Protein AF-A0AAD3HT62-F1 (afdb_monomer_lite)

pLDDT: mean 84.13, std 14.43, range [37.78, 97.62]

Organism: NCBI:txid47775

Secondary structure (DSSP, 8-state):
-PPPPTTSHHHHHHHHHHTT-EEEE--THHHHS--GGGTTSPPPPEEE--HHHHHHHHHHHHHHHHHHTTTSSS-S---S-HHHHHH-GGGGS--S-TTTTS-TTSSGGG-SS---EEEESSGGGS--EEEE-SSS-TT--TTT-SS-SS-TTB-GGG-BGGGS-HHHHTTTT---S-HHHHHHHHHHHHHHHHTT-S-----HHHHHHHHHHHH-

Sequence (216 aa):
PPPVRTHEPPLMLRGLLRAGFTLAHLPDNFAKSGYAPQLSDPIPPLMEVSERSLQYDIADVARFRNHSLSGGRLPAPCPWPAELLEANPVWGQGCFRPPEDAHPQGLRVMFAFNTNLWAAANRSSIPQLDGPVGLFGPQQDPRASWWSQRSEEQGVGNRACSYLPPALQLRSRCRCRQPTACGAE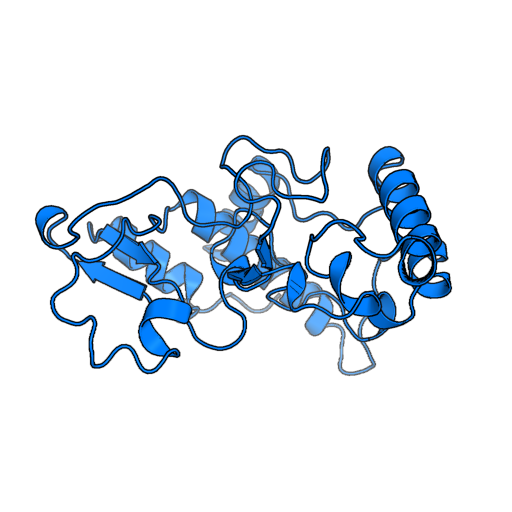QAALLAALQAGRLPVPPGREEAEELAARVER

Radius of gyration: 17.95 Å; chains: 1; bounding box: 35×44×46 Å

Foldseek 3Di:
DPFDDCPDVLNVVLVL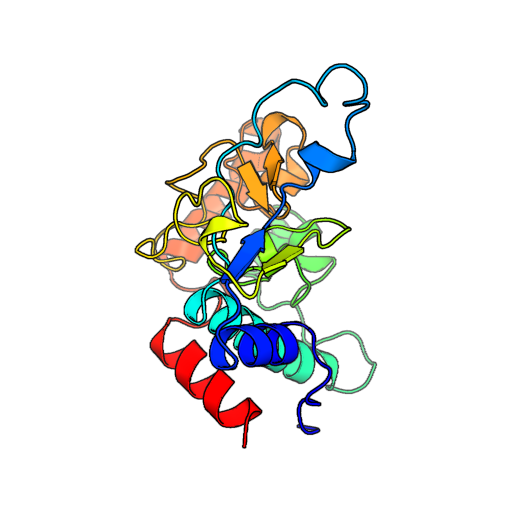VVVQKWKWFDAPVVPPPPCPVPPVPDRPATATADPLQSLQVLLLVLVLCVQVVPPPPDTDQQLDDPLLCVLAVVSRPDESDPPLNGAQQHQRQQADDDTDMDIDSDPVVRPHHDYHDGQEHPPDDCLQALAHPVCQQAFGNRDGLVPDDQSCQSSRSHDRPDCVRCVSSNVSVVVCSVVSSDPHRDDSVSSNVSSVVSVD

Structure (mmCIF, N/CA/C/O backbone):
data_AF-A0AAD3HT62-F1
#
_entry.id   AF-A0AAD3HT62-F1
#
loop_
_atom_site.group_PDB
_atom_site.id
_atom_site.type_symbol
_atom_site.label_atom_id
_atom_site.label_alt_id
_atom_site.label_comp_id
_atom_site.label_asym_id
_atom_site.label_entity_id
_atom_site.label_seq_id
_atom_site.pdbx_PDB_ins_code
_atom_site.Cartn_x
_atom_site.Cartn_y
_atom_site.Cartn_z
_atom_site.occupancy
_atom_site.B_iso_or_equiv
_atom_site.auth_seq_id
_atom_site.auth_comp_id
_atom_site.auth_asym_id
_atom_site.auth_atom_id
_atom_site.pdbx_PDB_model_num
ATOM 1 N N . PRO A 1 1 ? -4.562 -26.874 -0.791 1.00 50.28 1 PRO A N 1
ATOM 2 C CA . PRO A 1 1 ? -3.942 -25.883 0.124 1.00 50.28 1 PRO A CA 1
ATOM 3 C C . PRO A 1 1 ? -4.203 -26.272 1.587 1.00 50.28 1 PRO A C 1
ATOM 5 O O . PRO A 1 1 ? -5.330 -26.662 1.883 1.00 50.28 1 PRO A O 1
ATOM 8 N N . PRO A 1 2 ? -3.202 -26.231 2.484 1.00 45.41 2 PRO A N 1
ATOM 9 C CA . PRO A 1 2 ? -3.457 -26.418 3.908 1.00 45.41 2 PRO A CA 1
ATOM 10 C C . PRO A 1 2 ? -4.420 -25.325 4.402 1.00 45.41 2 PRO A C 1
ATOM 12 O O . PRO A 1 2 ? -4.339 -24.193 3.912 1.00 45.41 2 PRO A O 1
ATOM 15 N N . PRO A 1 3 ? -5.330 -25.645 5.337 1.00 51.88 3 PRO A N 1
ATOM 16 C CA . PRO A 1 3 ? -6.275 -24.675 5.867 1.00 51.88 3 PRO A CA 1
ATOM 17 C C . PRO A 1 3 ? -5.527 -23.525 6.541 1.00 51.88 3 PRO A C 1
ATOM 19 O O . PRO A 1 3 ? -4.518 -23.718 7.230 1.00 51.88 3 PRO A O 1
ATOM 22 N N . VAL A 1 4 ? -6.026 -22.317 6.312 1.00 52.22 4 VAL A N 1
ATOM 23 C CA . VAL A 1 4 ? -5.561 -21.103 6.977 1.00 52.22 4 VAL A CA 1
ATOM 24 C C . VAL A 1 4 ? -5.962 -21.216 8.440 1.00 52.22 4 VAL A C 1
ATOM 26 O O . VAL A 1 4 ? -7.115 -21.496 8.760 1.00 52.22 4 VAL A O 1
ATOM 29 N N . ARG A 1 5 ? -4.996 -21.093 9.349 1.00 57.31 5 ARG A N 1
ATOM 30 C CA . ARG A 1 5 ? -5.273 -21.292 10.774 1.00 57.31 5 ARG A CA 1
ATOM 31 C C . ARG A 1 5 ? -5.914 -20.020 11.322 1.00 57.31 5 ARG A C 1
ATOM 33 O O . ARG A 1 5 ? -5.481 -18.920 10.993 1.00 57.31 5 ARG A O 1
ATOM 40 N N . THR A 1 6 ? -6.875 -20.166 12.229 1.00 56.06 6 THR A N 1
ATOM 41 C CA . THR A 1 6 ? -7.555 -19.057 12.933 1.00 56.06 6 THR A CA 1
ATOM 42 C C . THR A 1 6 ? -6.601 -18.104 13.671 1.00 56.06 6 THR A C 1
ATOM 44 O O . THR A 1 6 ? -6.986 -16.993 14.017 1.00 56.06 6 THR A O 1
ATOM 47 N N . HIS A 1 7 ? -5.345 -18.511 13.881 1.00 58.88 7 HIS A N 1
ATOM 48 C CA . HIS A 1 7 ? -4.282 -17.712 14.497 1.00 58.88 7 HIS A CA 1
ATOM 49 C C . HIS A 1 7 ? -3.537 -16.785 13.528 1.00 58.88 7 HIS A C 1
ATOM 51 O O . HIS A 1 7 ? -2.567 -16.137 13.919 1.00 58.88 7 HIS A O 1
ATOM 57 N N . GLU A 1 8 ? -3.928 -16.727 12.258 1.00 77.62 8 GLU A N 1
ATOM 58 C CA . GLU A 1 8 ? -3.297 -15.795 11.334 1.00 77.62 8 GLU A CA 1
ATOM 59 C C . GLU A 1 8 ? -3.706 -14.356 11.621 1.00 77.62 8 GLU A C 1
ATOM 61 O O . GLU A 1 8 ? -4.899 -14.097 11.800 1.00 77.62 8 GLU A O 1
ATOM 66 N N . PRO A 1 9 ? -2.750 -13.403 11.607 1.00 86.88 9 PRO A N 1
ATOM 67 C CA . PRO A 1 9 ? -3.021 -12.034 12.015 1.00 86.88 9 PRO A CA 1
ATOM 68 C C . PRO A 1 9 ? -4.285 -11.414 11.404 1.00 86.88 9 PRO A C 1
ATOM 70 O O . PRO A 1 9 ? -5.106 -10.929 12.178 1.00 86.88 9 PRO A O 1
ATOM 73 N N . PRO A 1 10 ? -4.535 -11.464 10.077 1.00 90.62 10 PRO A N 1
ATOM 74 C CA . PRO A 1 10 ? -5.719 -10.810 9.530 1.00 90.62 10 PRO A CA 1
ATOM 75 C C . PRO A 1 10 ? -7.037 -11.493 9.935 1.00 90.62 10 PRO A C 1
ATOM 77 O O . PRO A 1 10 ? -8.025 -10.793 10.134 1.00 90.62 10 PRO A O 1
ATOM 80 N N . LEU A 1 11 ? -7.063 -12.818 10.140 1.00 90.12 11 LEU A N 1
ATOM 81 C CA . LEU A 1 11 ? -8.257 -13.525 10.630 1.00 90.12 11 LEU A CA 1
ATOM 82 C C . LEU A 1 11 ? -8.545 -13.209 12.100 1.00 90.12 11 LEU A C 1
ATOM 84 O O . LEU A 1 11 ? -9.697 -12.990 12.469 1.00 90.12 11 LEU A O 1
ATOM 88 N N . MET A 1 12 ? -7.504 -13.130 12.931 1.00 91.81 12 MET A N 1
ATOM 89 C CA . MET A 1 12 ? -7.636 -12.705 14.324 1.00 91.81 12 MET A CA 1
ATOM 90 C C . MET A 1 12 ? -8.200 -11.279 14.415 1.00 91.81 12 MET A C 1
ATOM 92 O O . MET A 1 12 ? -9.149 -11.043 15.160 1.00 91.81 12 MET A O 1
ATOM 96 N N . LEU A 1 13 ? -7.653 -10.333 13.641 1.00 94.00 13 LEU A N 1
ATOM 97 C CA . LEU A 1 13 ? -8.141 -8.948 13.615 1.00 94.00 13 LEU A CA 1
ATOM 98 C C . LEU A 1 13 ? -9.598 -8.877 13.140 1.00 94.00 13 LEU A C 1
ATOM 100 O O . LEU A 1 13 ? -10.405 -8.153 13.718 1.00 94.00 13 LEU A O 1
ATOM 104 N N . ARG A 1 14 ? -9.963 -9.693 12.149 1.00 92.81 14 ARG A N 1
ATOM 105 C CA . ARG A 1 14 ? -11.342 -9.816 11.668 1.00 92.81 14 ARG A CA 1
ATOM 106 C C . ARG A 1 14 ? -12.274 -10.334 12.767 1.00 92.81 14 ARG A C 1
ATOM 108 O O . ARG A 1 14 ? -13.380 -9.831 12.940 1.00 92.81 14 ARG A O 1
ATOM 115 N N . GLY A 1 15 ? -11.805 -11.301 13.556 1.00 93.00 15 GLY A N 1
ATOM 116 C CA . GLY A 1 15 ? -12.496 -11.788 14.750 1.00 93.00 15 GLY A CA 1
ATOM 117 C C . GLY A 1 15 ? -12.740 -10.689 15.788 1.00 93.00 15 GLY A C 1
ATOM 118 O O . GLY A 1 15 ? -13.849 -10.592 16.308 1.00 93.00 15 GLY A O 1
ATOM 119 N N . LEU A 1 16 ? -11.753 -9.821 16.040 1.00 94.62 16 LEU A N 1
ATOM 120 C CA . LEU A 1 16 ? -11.909 -8.674 16.945 1.00 94.62 16 LEU A CA 1
ATOM 121 C C . LEU A 1 16 ? -12.962 -7.680 16.438 1.00 94.62 16 LEU A C 1
ATOM 123 O O . LEU A 1 16 ? -13.819 -7.270 17.219 1.00 94.62 16 LEU A O 1
ATOM 127 N N . LEU A 1 17 ? -12.952 -7.346 15.141 1.00 95.31 17 LEU A N 1
ATOM 128 C CA . LEU A 1 17 ? -13.982 -6.484 14.543 1.00 95.31 17 LEU A CA 1
ATOM 129 C C . LEU A 1 17 ? -15.385 -7.075 14.726 1.00 95.31 17 LEU A C 1
ATOM 131 O O . LEU A 1 17 ? -16.299 -6.389 15.176 1.00 95.31 17 LEU A O 1
ATOM 135 N N . ARG A 1 18 ? -15.548 -8.374 14.445 1.00 94.50 18 ARG A N 1
ATOM 136 C CA . ARG A 1 18 ? -16.822 -9.092 14.633 1.00 94.50 18 ARG A CA 1
ATOM 137 C C . ARG A 1 18 ? -17.253 -9.164 16.103 1.00 94.50 18 ARG A C 1
ATOM 139 O O . ARG A 1 18 ? -18.447 -9.211 16.376 1.00 94.50 18 ARG A O 1
ATOM 146 N N . ALA A 1 19 ? -16.304 -9.139 17.037 1.00 95.38 19 ALA A N 1
ATOM 147 C CA . ALA A 1 19 ? -16.560 -9.051 18.473 1.00 95.38 19 ALA A CA 1
ATOM 148 C C . ALA A 1 19 ? -16.864 -7.617 18.960 1.00 95.38 19 ALA A C 1
ATOM 150 O O . ALA A 1 19 ? -17.014 -7.403 20.162 1.00 95.38 19 ALA A O 1
ATOM 151 N N . GLY A 1 20 ? -16.957 -6.637 18.054 1.00 95.38 20 GLY A N 1
ATOM 152 C CA . GLY A 1 20 ? -17.317 -5.253 18.367 1.00 95.38 20 GLY A CA 1
ATOM 153 C C . GLY A 1 20 ? -16.139 -4.350 18.735 1.00 95.38 20 GLY A C 1
ATOM 154 O O . GLY A 1 20 ? -16.357 -3.208 19.134 1.00 95.38 20 GLY A O 1
ATOM 155 N N . PHE A 1 21 ? -14.895 -4.817 18.597 1.00 97.25 21 PHE A N 1
ATOM 156 C CA . PHE A 1 21 ? -13.734 -3.951 18.789 1.00 97.25 21 PHE A CA 1
ATOM 157 C C . PHE A 1 21 ? -13.580 -3.001 17.605 1.00 97.25 21 PHE A C 1
ATOM 159 O O . PHE A 1 21 ? -13.727 -3.387 16.449 1.00 97.25 21 PHE A O 1
ATOM 166 N N . THR A 1 22 ? -13.194 -1.764 17.893 1.00 96.75 22 THR A N 1
ATOM 167 C CA . THR A 1 22 ? -12.626 -0.861 16.893 1.00 96.75 22 THR A CA 1
ATOM 168 C C . THR A 1 22 ? -11.119 -1.077 16.833 1.00 96.75 22 THR A C 1
ATOM 170 O O . THR A 1 22 ? -10.459 -1.179 17.870 1.00 96.75 22 THR A O 1
ATOM 173 N N . LEU A 1 23 ? -10.573 -1.128 15.621 1.00 96.12 23 LEU A N 1
ATOM 174 C CA . LEU A 1 23 ? -9.150 -1.310 15.370 1.00 96.12 23 LEU A CA 1
ATOM 175 C C . LEU A 1 23 ? -8.582 -0.092 14.636 1.00 96.12 23 LEU A C 1
ATOM 177 O O . LEU A 1 23 ? -9.121 0.336 13.617 1.00 96.12 23 LEU A O 1
ATOM 181 N N . ALA A 1 24 ? -7.469 0.439 15.128 1.00 93.69 24 ALA A N 1
ATOM 182 C CA . ALA A 1 24 ? -6.778 1.582 14.551 1.00 93.69 24 ALA A CA 1
ATOM 183 C C . ALA A 1 24 ? -5.306 1.259 14.282 1.00 93.69 24 ALA A C 1
ATOM 185 O O . ALA A 1 24 ? -4.627 0.643 15.104 1.00 93.69 24 ALA A O 1
ATOM 186 N N . HIS A 1 25 ? -4.807 1.694 13.130 1.00 90.81 25 HIS A N 1
ATOM 187 C CA . HIS A 1 25 ? -3.399 1.615 12.775 1.00 90.81 25 HIS A CA 1
ATOM 188 C C . HIS A 1 25 ? -2.633 2.809 13.347 1.00 90.81 25 HIS A C 1
ATOM 190 O O . HIS A 1 25 ? -2.954 3.962 13.055 1.00 90.81 25 HIS A O 1
ATOM 196 N N . LEU A 1 26 ? -1.597 2.512 14.130 1.00 83.31 26 LEU A N 1
ATOM 197 C CA . LEU A 1 26 ? -0.649 3.482 14.662 1.00 83.31 26 LEU A CA 1
ATOM 198 C C . LEU A 1 26 ? 0.530 3.602 13.680 1.00 83.31 26 LEU A C 1
ATOM 200 O O . LEU A 1 26 ? 1.268 2.630 13.504 1.00 83.31 26 LEU A O 1
ATOM 204 N N . PRO A 1 27 ? 0.744 4.760 13.034 1.00 71.94 27 PRO A N 1
ATOM 205 C CA . PRO A 1 27 ? 1.848 4.924 12.094 1.00 71.94 27 PRO A CA 1
ATOM 206 C C . PRO A 1 27 ? 3.206 4.622 12.746 1.00 71.94 27 PRO A C 1
ATOM 208 O O . PRO A 1 27 ? 3.483 5.080 13.849 1.00 71.94 27 PRO A O 1
ATOM 211 N N . ASP A 1 28 ? 4.086 3.898 12.048 1.00 66.81 28 ASP A N 1
ATOM 212 C CA . ASP A 1 28 ? 5.409 3.473 12.556 1.00 66.81 28 ASP A CA 1
ATOM 213 C C . ASP A 1 28 ? 6.282 4.652 13.044 1.00 66.81 28 ASP A C 1
ATOM 215 O O . ASP A 1 28 ? 7.019 4.541 14.025 1.00 66.81 28 ASP A O 1
ATOM 219 N N . ASN A 1 29 ? 6.126 5.827 12.424 1.00 63.91 29 ASN A N 1
ATOM 220 C CA . ASN A 1 29 ? 6.830 7.056 12.806 1.00 63.91 29 ASN A CA 1
ATOM 221 C C . ASN A 1 29 ? 6.438 7.565 14.207 1.00 63.91 29 ASN A C 1
ATOM 223 O O . ASN A 1 29 ? 7.226 8.263 14.836 1.00 63.91 29 ASN A O 1
ATOM 227 N N . PHE A 1 30 ? 5.267 7.184 14.726 1.00 60.81 30 PHE A N 1
ATOM 228 C CA . PHE A 1 30 ? 4.856 7.511 16.093 1.00 60.81 30 PHE A CA 1
ATOM 229 C C . PHE A 1 30 ? 5.716 6.783 17.143 1.00 60.81 30 PHE A C 1
ATOM 231 O O . PHE A 1 30 ? 5.919 7.296 18.236 1.00 60.81 30 PHE A O 1
ATOM 238 N N . ALA A 1 31 ? 6.260 5.605 16.807 1.00 54.91 31 ALA A N 1
ATOM 239 C CA . ALA A 1 31 ? 7.035 4.775 17.733 1.00 54.91 31 ALA A CA 1
ATOM 240 C C . ALA A 1 31 ? 8.564 4.836 17.523 1.00 54.91 31 ALA A C 1
ATOM 242 O O . ALA A 1 31 ? 9.306 4.459 18.428 1.00 54.91 31 ALA A O 1
ATOM 243 N N . LYS A 1 32 ? 9.053 5.260 16.343 1.00 54.16 32 LYS A N 1
ATOM 244 C CA . LYS A 1 32 ? 10.480 5.140 15.960 1.00 54.16 32 LYS A CA 1
ATOM 245 C C . LYS A 1 32 ? 11.308 6.421 15.989 1.00 54.16 32 LYS A C 1
ATOM 247 O O . LYS A 1 32 ? 12.519 6.339 16.183 1.00 54.16 32 LYS A O 1
ATOM 252 N N . SER A 1 33 ? 10.717 7.593 15.779 1.00 47.78 33 SER A N 1
ATOM 253 C CA . SER A 1 33 ? 11.443 8.846 16.025 1.00 47.78 33 SER A CA 1
ATOM 254 C C . SER A 1 33 ? 11.538 9.053 17.533 1.00 47.78 33 SER A C 1
ATOM 256 O O . SER A 1 33 ? 10.628 8.640 18.238 1.00 47.78 33 SER A O 1
ATOM 258 N N . GLY A 1 34 ? 12.613 9.658 18.044 1.00 46.28 34 GLY A N 1
ATOM 259 C CA . GLY A 1 34 ? 12.793 9.993 19.465 1.00 46.28 34 GLY A CA 1
ATOM 260 C C . GLY A 1 34 ? 11.765 11.002 20.005 1.00 46.28 34 GLY A C 1
ATOM 261 O O . GLY A 1 34 ? 12.146 12.049 20.513 1.00 46.28 34 GLY A O 1
ATOM 262 N N . TYR A 1 35 ? 10.477 10.660 19.914 1.00 46.25 35 TYR A N 1
ATOM 263 C CA . TYR A 1 35 ? 9.242 11.387 20.232 1.00 46.25 35 TYR A CA 1
ATOM 264 C C . TYR A 1 35 ? 9.050 11.619 21.742 1.00 46.25 35 TYR A C 1
ATOM 266 O O . TYR A 1 35 ? 7.948 11.903 22.202 1.00 46.25 35 TYR A O 1
ATOM 274 N N . ALA A 1 36 ? 10.112 11.524 22.545 1.00 48.38 36 ALA A N 1
ATOM 275 C CA . ALA A 1 36 ? 10.061 11.879 23.960 1.00 48.38 36 ALA A CA 1
ATOM 276 C C . ALA A 1 36 ? 9.588 13.334 24.209 1.00 48.38 36 ALA A C 1
ATOM 278 O O . ALA A 1 36 ? 8.881 13.541 25.194 1.00 48.38 36 ALA A O 1
ATOM 279 N N . PRO A 1 37 ? 9.865 14.333 23.336 1.00 48.25 37 PRO A N 1
ATOM 280 C CA . PRO A 1 37 ? 9.317 15.683 23.504 1.00 48.25 37 PRO A CA 1
ATOM 281 C C . PRO A 1 37 ? 7.834 15.837 23.122 1.00 48.25 37 PRO A C 1
ATOM 283 O O . PRO A 1 37 ? 7.287 16.911 23.325 1.00 48.25 37 PRO A O 1
ATOM 286 N N . GLN A 1 38 ? 7.189 14.814 22.548 1.00 56.97 38 GLN A N 1
ATOM 287 C CA . GLN A 1 38 ? 5.889 14.930 2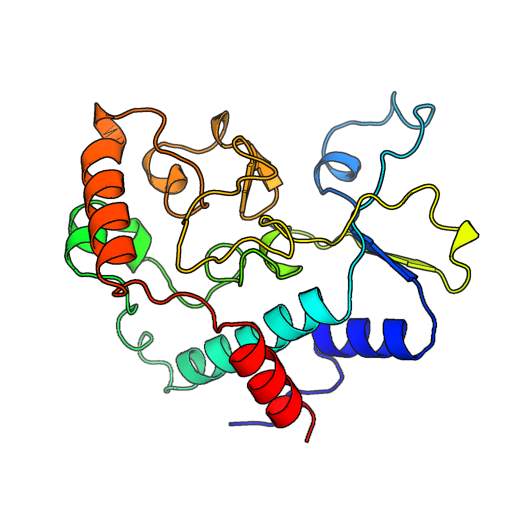1.862 1.00 56.97 38 GLN A CA 1
ATOM 288 C C . GLN A 1 38 ? 4.773 14.104 22.521 1.00 56.97 38 GLN A C 1
ATOM 290 O O . GLN A 1 38 ? 3.679 13.992 21.980 1.00 56.97 38 GLN A O 1
ATOM 295 N N . LEU A 1 39 ? 5.003 13.564 23.725 1.00 62.47 39 LEU A N 1
ATOM 296 C CA . LEU A 1 39 ? 3.940 12.943 24.533 1.00 62.47 39 LEU A CA 1
ATOM 297 C C . LEU A 1 39 ? 2.831 13.937 24.930 1.00 62.47 39 LEU A C 1
ATOM 299 O O . LEU A 1 39 ? 1.749 13.514 25.328 1.00 62.47 39 LEU A O 1
ATOM 303 N N . SER A 1 40 ? 3.104 15.242 24.847 1.00 69.69 40 SER A N 1
ATOM 304 C CA . SER A 1 40 ? 2.129 16.316 25.054 1.00 69.69 40 SER A CA 1
ATOM 305 C C . SER A 1 40 ? 1.304 16.653 23.812 1.00 69.69 40 SER A C 1
ATOM 307 O O . SER A 1 40 ? 0.276 17.317 23.945 1.00 69.69 40 SER A O 1
ATOM 309 N N . ASP A 1 41 ? 1.746 16.241 22.622 1.00 72.69 41 ASP A N 1
ATOM 310 C CA . ASP A 1 41 ? 1.033 16.543 21.387 1.00 72.69 41 ASP A CA 1
ATOM 311 C C . ASP A 1 41 ? -0.197 15.633 21.264 1.00 72.69 41 ASP A C 1
ATOM 313 O O . ASP A 1 41 ? -0.166 14.468 21.678 1.00 72.69 41 ASP A O 1
ATOM 317 N N . PRO A 1 42 ? -1.312 16.138 20.708 1.00 76.88 42 PRO A N 1
ATOM 318 C CA . PRO A 1 42 ? -2.490 15.315 20.504 1.00 76.88 42 PRO A CA 1
ATOM 319 C C . PRO A 1 42 ? -2.157 14.135 19.588 1.00 76.88 42 PRO A C 1
ATOM 321 O O . PRO A 1 42 ? -1.461 14.279 18.581 1.00 76.88 42 PRO A O 1
ATOM 324 N N . ILE A 1 43 ? -2.699 12.964 19.926 1.00 78.94 43 ILE A N 1
ATOM 325 C CA . ILE A 1 43 ? -2.580 11.768 19.090 1.00 78.94 43 ILE A CA 1
ATOM 326 C C . ILE A 1 43 ? -3.152 12.110 17.705 1.00 78.94 43 ILE A C 1
ATOM 328 O O . ILE A 1 43 ? -4.307 12.545 17.630 1.00 78.94 43 ILE A O 1
ATOM 332 N N . PRO A 1 44 ? -2.378 11.937 16.617 1.00 79.62 44 PRO A N 1
ATOM 333 C CA . PRO A 1 44 ? -2.866 12.251 15.285 1.00 79.62 44 PRO A CA 1
ATOM 334 C C . PRO A 1 44 ? -4.041 11.336 14.915 1.00 79.62 44 PRO A C 1
ATOM 336 O O . PRO A 1 44 ? -4.172 10.240 15.473 1.00 79.62 44 PRO A O 1
ATOM 339 N N . PRO A 1 45 ? -4.877 11.738 13.944 1.00 88.06 45 PRO A N 1
ATOM 340 C CA . PRO A 1 45 ? -5.923 10.868 13.432 1.00 88.06 45 PRO A CA 1
ATOM 341 C C . PRO A 1 45 ? -5.344 9.523 12.986 1.00 88.06 45 PRO A C 1
ATOM 343 O O . PRO A 1 45 ? -4.350 9.463 12.259 1.00 88.06 45 PRO A O 1
ATOM 346 N N . LEU A 1 46 ? -5.953 8.435 13.452 1.00 90.44 46 LEU A N 1
ATOM 347 C CA . LEU A 1 46 ? -5.510 7.082 13.141 1.00 90.44 46 LEU A CA 1
ATOM 348 C C . LEU A 1 46 ? -6.300 6.533 11.955 1.00 90.44 46 LEU A C 1
ATOM 350 O O . LEU A 1 46 ? -7.472 6.846 11.774 1.00 90.44 46 LEU A O 1
ATOM 354 N N . MET A 1 47 ? -5.688 5.669 11.155 1.00 92.31 47 MET A N 1
ATOM 355 C CA . MET A 1 47 ? -6.431 4.985 10.096 1.00 92.31 47 MET A CA 1
ATOM 356 C C . MET A 1 47 ? -7.179 3.786 10.671 1.00 92.31 47 MET A C 1
ATOM 358 O O . MET A 1 47 ? -6.615 3.002 11.435 1.00 92.31 47 MET A O 1
ATOM 362 N N . GLU A 1 48 ? -8.430 3.610 10.275 1.00 95.38 48 GLU A N 1
ATOM 363 C CA . GLU A 1 48 ? -9.269 2.500 10.712 1.00 95.38 48 GLU A CA 1
ATOM 364 C C . GLU A 1 48 ? -8.882 1.198 10.005 1.00 95.38 48 GLU A C 1
ATOM 366 O O . GLU A 1 48 ? -8.843 1.124 8.774 1.00 95.38 48 GLU A O 1
ATOM 371 N N . VAL A 1 49 ? -8.652 0.133 10.771 1.00 95.88 49 VAL A N 1
ATOM 372 C CA . VAL A 1 49 ? -8.585 -1.215 10.204 1.00 95.88 49 VAL A CA 1
ATOM 373 C C . VAL A 1 49 ? -10.009 -1.720 10.028 1.00 95.88 49 VAL A C 1
ATOM 375 O O . VAL A 1 49 ? -10.714 -1.982 10.998 1.00 95.88 49 VAL A O 1
ATOM 378 N N . SER A 1 50 ? -10.424 -1.863 8.775 1.00 95.19 50 SER A N 1
ATOM 379 C CA . SER A 1 50 ? -11.776 -2.282 8.408 1.00 95.19 50 SER A CA 1
ATOM 380 C C . SER A 1 50 ? -11.816 -3.741 7.959 1.00 95.19 50 SER A C 1
ATOM 382 O O . SER A 1 50 ? -10.817 -4.287 7.481 1.00 95.19 50 SER A O 1
ATOM 384 N N . GLU A 1 51 ? -13.007 -4.341 8.000 1.00 93.69 51 GLU A N 1
ATOM 385 C CA . GLU A 1 51 ? -13.276 -5.665 7.423 1.00 93.69 51 GLU A CA 1
ATOM 386 C C . GLU A 1 51 ? -12.757 -5.754 5.978 1.00 93.69 51 GLU A C 1
ATOM 388 O O . GLU A 1 51 ? -12.086 -6.714 5.605 1.00 93.69 51 GLU A O 1
ATOM 393 N N . ARG A 1 52 ? -12.991 -4.698 5.186 1.00 92.69 52 ARG A N 1
ATOM 394 C CA . ARG A 1 52 ? -12.552 -4.610 3.789 1.00 92.69 52 ARG A CA 1
ATOM 395 C C . ARG A 1 52 ? -11.032 -4.677 3.658 1.00 92.69 52 ARG A C 1
ATOM 397 O O . ARG A 1 52 ? -10.525 -5.437 2.841 1.00 92.69 52 ARG A O 1
ATOM 404 N N . SER A 1 53 ? -10.295 -3.908 4.460 1.00 94.44 53 SER A N 1
ATOM 405 C CA . SER A 1 53 ? -8.825 -3.956 4.419 1.00 94.44 53 SER A CA 1
ATOM 406 C C . SER A 1 53 ? -8.280 -5.337 4.797 1.00 94.44 53 SER A C 1
ATOM 408 O O . SER A 1 53 ? -7.306 -5.801 4.207 1.00 94.44 53 SER A O 1
ATOM 410 N N . LEU A 1 54 ? -8.942 -6.033 5.728 1.00 93.88 54 LEU A N 1
ATOM 411 C CA . LEU A 1 54 ? -8.541 -7.375 6.148 1.00 93.88 54 LEU A CA 1
ATOM 412 C C . LEU A 1 54 ? -8.880 -8.445 5.106 1.00 93.88 54 LEU A C 1
ATOM 414 O O . LEU A 1 54 ? -8.117 -9.396 4.965 1.00 93.88 54 LEU A O 1
ATOM 418 N N . GLN A 1 55 ? -9.967 -8.295 4.344 1.00 92.62 55 GLN A N 1
ATOM 419 C CA . GLN A 1 55 ? -10.287 -9.201 3.232 1.00 92.62 55 GLN A CA 1
ATOM 420 C C . GLN A 1 55 ? -9.156 -9.243 2.202 1.00 92.62 55 GLN A C 1
ATOM 422 O O . GLN A 1 55 ? -8.745 -10.327 1.789 1.00 92.62 55 GLN A O 1
ATOM 427 N N . TYR A 1 56 ? -8.600 -8.082 1.851 1.00 93.88 56 TYR A N 1
ATOM 428 C CA . TYR A 1 56 ? -7.441 -8.017 0.968 1.00 93.88 56 TYR A CA 1
ATOM 429 C C . TYR A 1 56 ? -6.216 -8.722 1.557 1.00 93.88 56 TYR A C 1
ATOM 431 O O . TYR A 1 56 ? -5.575 -9.512 0.867 1.00 93.88 56 TYR A O 1
ATOM 439 N N . ASP A 1 57 ? -5.929 -8.513 2.843 1.00 92.56 57 ASP A N 1
ATOM 440 C CA . ASP A 1 57 ? -4.813 -9.188 3.510 1.00 92.56 57 ASP A CA 1
ATOM 441 C C . ASP A 1 57 ? -4.997 -10.715 3.569 1.00 92.56 57 ASP A C 1
ATOM 443 O O . ASP A 1 57 ? -4.023 -11.458 3.436 1.00 92.56 57 ASP A O 1
ATOM 447 N N . ILE A 1 58 ? -6.225 -11.207 3.772 1.00 90.50 58 ILE A N 1
ATOM 448 C CA . ILE A 1 58 ? -6.545 -12.644 3.760 1.00 90.50 58 ILE A CA 1
ATOM 449 C C . ILE A 1 58 ? -6.337 -13.217 2.353 1.00 90.50 58 ILE A C 1
ATOM 451 O O . ILE A 1 58 ? -5.695 -14.261 2.195 1.00 90.50 58 ILE A O 1
ATOM 455 N N . ALA A 1 59 ? -6.840 -12.516 1.334 1.00 89.00 59 ALA A N 1
ATOM 456 C CA . ALA A 1 59 ? -6.666 -12.880 -0.065 1.00 89.00 59 ALA A CA 1
ATOM 457 C C . ALA A 1 59 ? -5.176 -12.944 -0.447 1.00 89.00 59 ALA A C 1
ATOM 459 O O . ALA A 1 59 ? -4.731 -13.915 -1.066 1.00 89.00 59 ALA A O 1
ATOM 460 N N . ASP A 1 60 ? -4.380 -11.970 -0.003 1.00 88.44 60 ASP A N 1
ATOM 461 C CA . ASP A 1 60 ? -2.932 -11.961 -0.196 1.00 88.44 60 ASP A CA 1
ATOM 462 C C . ASP A 1 60 ? -2.244 -13.141 0.476 1.00 88.44 60 ASP A C 1
ATOM 464 O O . ASP A 1 60 ? -1.414 -13.791 -0.154 1.00 88.44 60 ASP A O 1
ATOM 468 N N . VAL A 1 61 ? -2.595 -13.475 1.721 1.00 86.25 61 VAL A N 1
ATOM 469 C CA . VAL A 1 61 ? -1.987 -14.625 2.405 1.00 86.25 61 VAL A CA 1
ATOM 470 C C . VAL A 1 61 ? -2.268 -15.928 1.656 1.00 86.25 61 VAL A C 1
ATOM 472 O O . VAL A 1 61 ? -1.352 -16.734 1.463 1.00 86.25 61 VAL A O 1
ATOM 475 N N . ALA A 1 62 ? -3.500 -16.131 1.188 1.00 83.25 62 ALA A N 1
ATOM 476 C CA . ALA A 1 62 ? -3.846 -17.299 0.383 1.00 83.25 62 ALA A CA 1
ATOM 477 C C . ALA A 1 62 ? -3.069 -17.330 -0.940 1.00 83.25 62 ALA A C 1
ATOM 479 O O . ALA A 1 62 ? -2.476 -18.357 -1.285 1.00 83.25 62 ALA A O 1
ATOM 480 N N . ARG A 1 63 ? -3.010 -16.192 -1.645 1.00 81.62 63 ARG A N 1
ATOM 481 C CA . ARG A 1 63 ? -2.239 -16.026 -2.883 1.00 81.62 63 ARG A CA 1
ATOM 482 C C . ARG A 1 63 ? -0.763 -16.355 -2.654 1.00 81.62 63 ARG A C 1
ATOM 484 O O . ARG A 1 63 ? -0.213 -17.218 -3.334 1.00 81.62 63 ARG A O 1
ATOM 491 N N . PHE A 1 64 ? -0.136 -15.748 -1.652 1.00 83.75 64 PHE A N 1
ATOM 492 C CA . PHE A 1 64 ? 1.288 -15.918 -1.357 1.00 83.75 64 PHE A CA 1
ATOM 493 C C . PHE A 1 64 ? 1.629 -17.353 -0.965 1.00 83.75 64 PHE A C 1
ATOM 495 O O . PHE A 1 64 ? 2.644 -17.890 -1.406 1.00 83.75 64 PHE A O 1
ATOM 502 N N . ARG A 1 65 ? 0.767 -18.017 -0.189 1.00 79.44 65 ARG A N 1
ATOM 503 C CA . ARG A 1 65 ? 0.945 -19.429 0.170 1.00 79.44 65 ARG A CA 1
ATOM 504 C C . ARG A 1 65 ? 0.842 -20.361 -1.014 1.00 79.44 65 ARG A C 1
ATOM 506 O O . ARG A 1 65 ? 1.676 -21.251 -1.127 1.00 79.44 65 ARG A O 1
ATOM 513 N N . ASN A 1 66 ? -0.134 -20.159 -1.893 1.00 76.00 66 ASN A N 1
ATOM 514 C CA . ASN A 1 66 ? -0.264 -20.991 -3.086 1.00 76.00 66 ASN A CA 1
ATOM 515 C C . ASN A 1 66 ? 0.999 -20.914 -3.959 1.00 76.00 66 ASN A C 1
ATOM 517 O O . ASN A 1 66 ? 1.419 -21.934 -4.494 1.00 76.00 66 ASN A O 1
ATOM 521 N N . HIS A 1 67 ? 1.654 -19.749 -4.016 1.00 72.69 67 HIS A N 1
ATOM 522 C CA . HIS A 1 67 ? 2.929 -19.579 -4.720 1.00 72.69 67 HIS A CA 1
ATOM 523 C C . HIS A 1 67 ? 4.169 -20.011 -3.912 1.00 72.69 67 HIS A C 1
ATOM 525 O O . HIS A 1 67 ? 5.201 -20.323 -4.500 1.00 72.69 67 HIS A O 1
ATOM 531 N N . SER A 1 68 ? 4.087 -20.060 -2.578 1.00 64.25 68 SER A N 1
ATOM 532 C CA . SER A 1 68 ? 5.189 -20.496 -1.701 1.00 64.25 68 SER A CA 1
ATOM 533 C C . SER A 1 68 ? 5.234 -22.017 -1.492 1.00 64.25 68 SER A C 1
ATOM 535 O O . SER A 1 68 ? 6.300 -22.578 -1.253 1.00 64.25 68 SER A O 1
ATOM 537 N N . LEU A 1 69 ? 4.087 -22.702 -1.566 1.00 51.56 69 LEU A N 1
ATOM 538 C CA . LEU A 1 69 ? 3.947 -24.138 -1.290 1.00 51.56 69 LEU A CA 1
ATOM 539 C C . LEU A 1 69 ? 4.306 -25.046 -2.477 1.00 51.56 69 LEU A C 1
ATOM 541 O O . LEU A 1 69 ? 4.314 -26.265 -2.322 1.00 51.56 69 LEU A O 1
ATOM 545 N N . SER A 1 70 ? 4.677 -24.493 -3.633 1.00 50.19 70 SER A N 1
ATOM 546 C CA . SER A 1 70 ? 5.149 -25.240 -4.811 1.00 50.19 70 SER A CA 1
ATOM 547 C C . SER A 1 70 ? 6.570 -25.835 -4.678 1.00 50.19 70 SER A C 1
ATOM 549 O O . SER A 1 70 ? 7.270 -26.009 -5.669 1.00 50.19 70 SER A O 1
ATOM 551 N N . GLY A 1 71 ? 6.979 -26.231 -3.465 1.00 40.47 71 GLY A N 1
ATOM 552 C CA . GLY A 1 71 ? 7.982 -27.287 -3.282 1.00 40.47 71 GLY A CA 1
ATOM 553 C C . GLY A 1 71 ? 9.455 -26.884 -3.190 1.00 40.47 71 GLY A C 1
ATOM 554 O O . GLY A 1 71 ? 10.294 -27.626 -3.693 1.00 40.47 71 GLY A O 1
ATOM 555 N N . GLY A 1 72 ? 9.811 -25.771 -2.538 1.00 37.78 72 GLY A N 1
ATOM 556 C CA . GLY A 1 72 ? 11.181 -25.528 -2.034 1.00 37.78 72 GLY A CA 1
ATOM 557 C C . GLY A 1 72 ? 12.304 -25.384 -3.077 1.00 37.78 72 GLY A C 1
ATOM 558 O O . GLY A 1 72 ? 13.419 -25.008 -2.725 1.00 37.78 72 GLY A O 1
ATOM 559 N N . ARG A 1 73 ? 12.024 -25.613 -4.361 1.00 43.06 73 ARG A N 1
ATOM 560 C CA . ARG A 1 73 ? 12.758 -25.022 -5.477 1.00 43.06 73 ARG A CA 1
ATOM 561 C C . ARG A 1 73 ? 12.158 -23.634 -5.674 1.00 43.06 73 ARG A C 1
ATOM 563 O O . ARG A 1 73 ? 10.940 -23.502 -5.613 1.00 43.06 73 ARG A O 1
ATOM 570 N N . LEU A 1 74 ? 13.033 -22.633 -5.789 1.00 41.56 74 LEU A N 1
ATOM 571 C CA . LEU A 1 74 ? 12.751 -21.209 -6.031 1.00 41.56 74 LEU A CA 1
ATOM 572 C C . LEU A 1 74 ? 11.385 -21.000 -6.713 1.00 41.56 74 LEU A C 1
ATOM 574 O O . LEU A 1 74 ? 11.099 -21.725 -7.668 1.00 41.56 74 LEU A O 1
ATOM 578 N N . PRO A 1 75 ? 10.540 -20.071 -6.217 1.00 51.06 75 PRO A N 1
ATOM 579 C CA . PRO A 1 75 ? 9.136 -19.997 -6.613 1.00 51.06 75 PRO A CA 1
ATOM 580 C C . PRO A 1 75 ? 9.040 -19.883 -8.133 1.00 51.06 75 PRO A C 1
ATOM 582 O O . PRO A 1 75 ? 9.975 -19.390 -8.770 1.00 51.06 75 PRO A O 1
ATOM 585 N N . ALA A 1 76 ? 7.918 -20.326 -8.709 1.00 56.22 76 ALA A N 1
ATOM 586 C CA . ALA A 1 76 ? 7.584 -20.014 -10.097 1.00 56.22 76 ALA A CA 1
ATOM 587 C C . ALA A 1 76 ? 8.031 -18.571 -10.416 1.00 56.22 76 ALA A C 1
ATOM 589 O O . ALA A 1 76 ? 7.808 -17.698 -9.566 1.00 56.22 76 ALA A O 1
ATOM 590 N N . PRO A 1 77 ? 8.727 -18.339 -11.549 1.00 67.25 77 PRO A N 1
ATOM 591 C CA . PRO A 1 77 ? 9.368 -17.060 -11.830 1.00 67.25 77 PRO A CA 1
ATOM 592 C C . PRO A 1 77 ? 8.369 -15.942 -11.585 1.00 67.25 77 PRO A C 1
ATOM 594 O O . PRO A 1 77 ? 7.198 -16.063 -11.956 1.00 67.25 77 PRO A O 1
ATOM 597 N N . CYS A 1 78 ? 8.815 -14.902 -10.881 1.00 74.06 78 CYS A N 1
ATOM 598 C CA . CYS A 1 78 ? 7.931 -13.822 -10.491 1.00 74.06 78 CYS A CA 1
ATOM 599 C C . CYS A 1 78 ? 7.154 -13.327 -11.710 1.00 74.06 78 CYS A C 1
ATOM 601 O O . CYS A 1 78 ? 7.780 -13.083 -12.741 1.00 74.06 78 CYS A O 1
ATOM 603 N N . PRO A 1 79 ? 5.819 -13.189 -11.622 1.00 84.75 79 PRO A N 1
ATOM 604 C CA . PRO A 1 79 ? 4.964 -12.928 -12.782 1.00 84.75 79 PRO A CA 1
ATOM 605 C C . PRO A 1 79 ? 5.070 -11.474 -13.269 1.00 84.75 79 PRO A C 1
ATOM 607 O O . PRO A 1 79 ? 4.111 -10.912 -13.790 1.00 84.75 79 PRO A O 1
ATOM 610 N N . TRP A 1 80 ? 6.216 -10.834 -13.047 1.00 89.25 80 TRP A N 1
ATOM 611 C CA . TRP A 1 80 ? 6.504 -9.510 -13.556 1.00 89.25 80 TRP A CA 1
ATOM 612 C C . TRP A 1 80 ? 6.845 -9.602 -15.045 1.00 89.25 80 TRP A C 1
ATOM 614 O O . TRP A 1 80 ? 7.580 -10.506 -15.448 1.00 89.25 80 TRP A O 1
ATOM 624 N N . PRO A 1 81 ? 6.339 -8.668 -15.863 1.00 92.69 81 PRO A N 1
ATOM 625 C CA . PRO A 1 81 ? 6.748 -8.523 -17.252 1.00 92.69 81 PRO A CA 1
ATOM 626 C C . PRO A 1 81 ? 8.274 -8.484 -17.426 1.00 92.69 81 PRO A C 1
ATOM 628 O O . PRO A 1 81 ? 8.979 -7.876 -16.616 1.00 92.69 81 PRO A O 1
ATOM 631 N N . ALA A 1 82 ? 8.780 -9.108 -18.493 1.00 92.56 82 ALA A N 1
ATOM 632 C CA . ALA A 1 82 ? 10.216 -9.210 -18.763 1.00 92.56 82 ALA A CA 1
ATOM 633 C C . ALA A 1 82 ? 10.885 -7.832 -18.857 1.00 92.56 82 ALA A C 1
ATOM 635 O O . ALA A 1 82 ? 11.945 -7.620 -18.277 1.00 92.56 82 ALA A O 1
ATOM 636 N N . GLU A 1 83 ? 10.213 -6.862 -19.473 1.00 93.75 83 GLU A N 1
ATOM 637 C CA . GLU A 1 83 ? 10.718 -5.499 -19.613 1.00 93.75 83 GLU A CA 1
ATOM 638 C C . GLU A 1 83 ? 10.898 -4.772 -18.268 1.00 93.75 83 GLU A C 1
ATOM 640 O O . GLU A 1 83 ? 11.739 -3.883 -18.159 1.00 93.75 83 GLU A O 1
ATOM 645 N N . LEU A 1 84 ? 10.151 -5.152 -17.220 1.00 93.12 84 LEU A N 1
ATOM 646 C CA . LEU A 1 84 ? 10.366 -4.617 -15.872 1.00 93.12 84 LEU A CA 1
ATOM 647 C C . LEU A 1 84 ? 11.602 -5.229 -15.218 1.00 93.12 84 LEU A C 1
ATOM 649 O O . LEU A 1 84 ? 12.357 -4.517 -14.558 1.00 93.12 84 LEU A O 1
ATOM 653 N N . LEU A 1 85 ? 11.816 -6.531 -15.419 1.00 91.88 85 LEU A N 1
ATOM 654 C CA . LEU A 1 85 ? 12.998 -7.241 -14.927 1.00 91.88 85 LEU A CA 1
ATOM 655 C C . LEU A 1 85 ? 14.275 -6.727 -15.606 1.00 91.88 85 LEU A C 1
ATOM 657 O O . LEU A 1 85 ? 15.293 -6.553 -14.939 1.00 91.88 85 LEU A O 1
ATOM 661 N N . GLU A 1 86 ? 14.205 -6.454 -16.910 1.00 93.44 86 GLU A N 1
ATOM 662 C CA . GLU A 1 86 ? 15.291 -5.864 -17.700 1.00 93.44 86 GLU A CA 1
ATOM 663 C C . GLU A 1 86 ? 15.588 -4.423 -17.274 1.00 93.44 86 GLU A C 1
ATOM 665 O O . GLU A 1 86 ? 16.753 -4.057 -17.121 1.00 93.44 86 GLU A O 1
ATOM 670 N N . ALA A 1 87 ? 14.549 -3.613 -17.043 1.00 94.81 87 ALA A N 1
ATOM 671 C CA . ALA A 1 87 ? 14.721 -2.230 -16.612 1.00 94.81 87 ALA A CA 1
ATOM 672 C C . ALA A 1 87 ? 15.258 -2.118 -15.176 1.00 94.81 87 ALA A C 1
ATOM 674 O O . ALA A 1 87 ? 16.000 -1.183 -14.874 1.00 94.81 87 ALA A O 1
ATOM 675 N N . ASN A 1 88 ? 14.886 -3.047 -14.287 1.00 94.00 88 ASN A N 1
ATOM 676 C CA . ASN A 1 88 ? 15.383 -3.089 -12.917 1.00 94.00 88 ASN A CA 1
ATOM 677 C C . ASN A 1 88 ? 15.322 -4.519 -12.323 1.00 94.00 88 ASN A C 1
ATOM 679 O O . ASN A 1 88 ? 14.241 -5.032 -12.022 1.00 94.00 88 ASN A O 1
ATOM 683 N N . PRO A 1 89 ? 16.470 -5.160 -12.029 1.00 90.50 89 PRO A N 1
ATOM 684 C CA . PRO A 1 89 ? 16.503 -6.518 -11.483 1.00 90.50 89 PRO A CA 1
ATOM 685 C C . PRO A 1 89 ? 15.800 -6.696 -10.130 1.00 90.50 89 PRO A C 1
ATOM 687 O O . PRO A 1 89 ? 15.527 -7.833 -9.740 1.00 90.50 89 PRO A O 1
ATOM 690 N N . VAL A 1 90 ? 15.497 -5.616 -9.394 1.00 90.50 90 VAL A N 1
ATOM 691 C CA . VAL A 1 90 ? 14.816 -5.705 -8.091 1.00 90.50 90 VAL A CA 1
ATOM 692 C C . VAL A 1 90 ? 13.459 -6.408 -8.182 1.00 90.50 90 VAL A C 1
ATOM 694 O O . VAL A 1 90 ? 13.072 -7.109 -7.247 1.00 90.50 90 VAL A O 1
ATOM 697 N N . TRP A 1 91 ? 12.761 -6.294 -9.318 1.00 88.69 91 TRP A N 1
ATOM 698 C CA . TRP A 1 91 ? 11.493 -6.989 -9.558 1.00 88.69 91 TRP A CA 1
ATOM 699 C C . TRP A 1 91 ? 11.662 -8.519 -9.516 1.00 88.69 91 TRP A C 1
ATOM 701 O O . TRP A 1 91 ? 10.739 -9.235 -9.134 1.00 88.69 91 TRP A O 1
ATOM 711 N N . GLY A 1 92 ? 12.859 -9.027 -9.831 1.00 84.31 92 GLY A N 1
ATOM 712 C CA . GLY A 1 92 ? 13.197 -10.451 -9.798 1.00 84.31 92 GLY A CA 1
ATOM 713 C C . GLY A 1 92 ? 13.734 -10.956 -8.455 1.00 84.31 92 GLY A C 1
ATOM 714 O O . GLY A 1 92 ? 13.821 -12.166 -8.257 1.00 84.31 92 GLY A O 1
ATOM 715 N N . GLN A 1 93 ? 14.074 -10.071 -7.510 1.00 81.88 93 GLN A N 1
ATOM 716 C CA . GLN A 1 93 ? 14.673 -10.455 -6.217 1.00 81.88 93 GLN A CA 1
ATOM 717 C C . GLN A 1 93 ? 13.656 -11.034 -5.214 1.00 81.88 93 GLN A C 1
ATOM 719 O O . GLN A 1 93 ? 14.019 -11.502 -4.131 1.00 81.88 93 GLN A O 1
ATOM 724 N N . GLY A 1 94 ? 12.374 -11.036 -5.573 1.00 75.44 94 GLY A N 1
ATOM 725 C CA . GLY A 1 94 ? 11.304 -11.638 -4.795 1.00 75.44 94 GLY A CA 1
ATOM 726 C C . GLY A 1 94 ? 9.934 -11.098 -5.192 1.00 75.44 94 GLY A C 1
ATOM 727 O O . GLY A 1 94 ? 9.763 -9.917 -5.492 1.00 75.44 94 GLY A O 1
ATOM 728 N N . CYS A 1 95 ? 8.947 -11.981 -5.150 1.00 80.25 95 CYS A N 1
ATOM 729 C CA . CYS A 1 95 ? 7.540 -11.682 -5.379 1.00 80.25 95 CYS A CA 1
ATOM 730 C C . CYS A 1 95 ? 6.685 -12.445 -4.376 1.00 80.25 95 CYS A C 1
ATOM 732 O O . CYS A 1 95 ? 7.155 -13.385 -3.726 1.00 80.25 95 CYS A O 1
ATOM 734 N N . PHE A 1 96 ? 5.418 -12.046 -4.292 1.00 81.12 96 PHE A N 1
ATOM 735 C CA . PHE A 1 96 ? 4.452 -12.562 -3.332 1.00 81.12 96 PHE A CA 1
ATOM 736 C C . PHE A 1 96 ? 4.909 -12.375 -1.881 1.00 81.12 96 PHE A C 1
ATOM 738 O O . PHE A 1 96 ? 4.741 -13.259 -1.039 1.00 81.12 96 PHE A O 1
ATOM 745 N N . ARG A 1 97 ? 5.526 -11.222 -1.595 1.00 82.06 97 ARG A N 1
ATOM 746 C CA . ARG A 1 97 ? 6.009 -10.855 -0.266 1.00 82.06 97 ARG A CA 1
ATOM 747 C C . ARG A 1 97 ? 5.420 -9.517 0.175 1.00 82.06 97 ARG A C 1
ATOM 749 O O . ARG A 1 97 ? 5.441 -8.549 -0.585 1.00 82.06 97 ARG A O 1
ATOM 756 N N . PRO A 1 98 ? 4.904 -9.432 1.410 1.00 84.31 98 PRO A N 1
ATOM 757 C CA . PRO A 1 98 ? 4.596 -8.141 1.987 1.00 84.31 98 PRO A CA 1
ATOM 758 C C . PRO A 1 98 ? 5.898 -7.379 2.316 1.00 84.31 98 PRO A C 1
ATOM 760 O O . PRO A 1 98 ? 6.915 -8.017 2.596 1.00 84.31 98 PRO A O 1
ATOM 763 N N . PRO A 1 99 ? 5.836 -6.042 2.379 1.00 89.69 99 PRO A N 1
ATOM 764 C CA . PRO A 1 99 ? 4.654 -5.238 2.067 1.00 89.69 99 PRO A CA 1
ATOM 765 C C . PRO A 1 99 ? 4.490 -4.898 0.571 1.00 89.69 99 PRO A C 1
ATOM 767 O O . PRO A 1 99 ? 3.394 -4.519 0.169 1.00 89.69 99 PRO A O 1
ATOM 770 N N . GLU A 1 100 ? 5.521 -5.044 -0.269 1.00 89.81 100 GLU A N 1
ATOM 771 C CA . GLU A 1 100 ? 5.520 -4.527 -1.650 1.00 89.81 100 GLU A CA 1
ATOM 772 C C . GLU A 1 100 ? 4.542 -5.237 -2.601 1.00 89.81 100 GLU A C 1
ATOM 774 O O . GLU A 1 100 ? 4.034 -4.607 -3.530 1.00 89.81 100 GLU A O 1
ATOM 779 N N . ASP A 1 101 ? 4.236 -6.518 -2.372 1.00 89.25 101 ASP A N 1
ATOM 780 C CA . ASP A 1 101 ? 3.257 -7.274 -3.175 1.00 89.25 101 ASP A CA 1
ATOM 781 C C . ASP A 1 101 ? 1.852 -7.296 -2.596 1.00 89.25 101 ASP A C 1
ATOM 783 O O . ASP A 1 101 ? 0.938 -7.839 -3.228 1.00 89.25 101 ASP A O 1
ATOM 787 N N . ALA A 1 102 ? 1.680 -6.744 -1.395 1.00 91.75 102 ALA A N 1
ATOM 788 C CA . ALA A 1 102 ? 0.379 -6.682 -0.763 1.00 91.75 102 ALA A CA 1
ATOM 789 C C . ALA A 1 102 ? -0.563 -5.763 -1.555 1.00 91.75 102 ALA A C 1
ATOM 791 O O . ALA A 1 102 ? -0.152 -4.826 -2.254 1.00 91.75 102 ALA A O 1
ATOM 792 N N . HIS A 1 103 ? -1.855 -6.033 -1.432 1.00 94.06 103 HIS A N 1
ATOM 793 C CA . HIS A 1 103 ? -2.908 -5.188 -1.945 1.00 94.06 103 HIS A CA 1
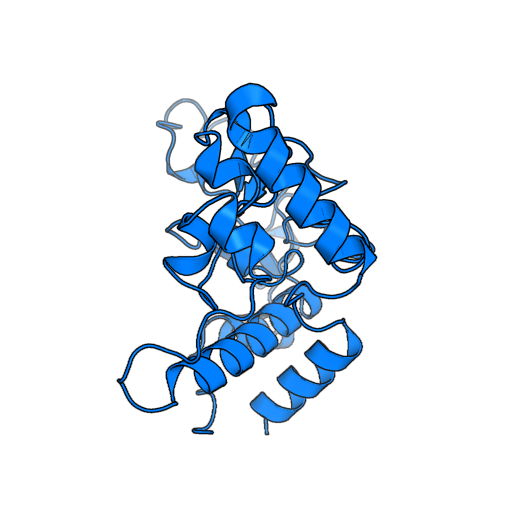ATOM 794 C C . HIS A 1 103 ? -2.746 -3.776 -1.362 1.00 94.06 103 HIS A C 1
ATOM 796 O O . HIS A 1 103 ? -2.654 -3.622 -0.143 1.00 94.06 103 HIS A O 1
ATOM 802 N N . PRO A 1 104 ? -2.733 -2.712 -2.183 1.00 94.88 104 PRO A N 1
ATOM 803 C CA . PRO A 1 104 ? -2.447 -1.369 -1.686 1.00 94.88 104 PRO A CA 1
ATOM 804 C C . PRO A 1 104 ? -3.565 -0.787 -0.814 1.00 94.88 104 PRO A C 1
ATOM 806 O O . PRO A 1 104 ? -3.360 0.230 -0.168 1.00 94.88 104 PRO A O 1
ATOM 809 N N . GLN A 1 105 ? -4.738 -1.416 -0.780 1.00 95.25 105 GLN A N 1
ATOM 810 C CA . GLN A 1 105 ? -5.831 -1.102 0.155 1.00 95.25 105 GLN A CA 1
ATOM 811 C C . GLN A 1 105 ? -5.874 -2.052 1.372 1.00 95.25 105 GLN A C 1
ATOM 813 O O . GLN A 1 105 ? -6.789 -1.972 2.187 1.00 95.25 105 GLN A O 1
ATOM 818 N N . GLY A 1 106 ? -4.936 -2.998 1.461 1.00 94.06 106 GLY A N 1
ATOM 819 C CA . GLY A 1 106 ? -4.792 -3.896 2.602 1.00 94.06 106 GLY A CA 1
ATOM 820 C C . GLY A 1 106 ? -4.076 -3.220 3.768 1.00 94.06 106 GLY A C 1
ATOM 821 O O . GLY A 1 106 ? -3.423 -2.186 3.617 1.00 94.06 106 GLY A O 1
ATOM 822 N N . LEU A 1 107 ? -4.165 -3.817 4.950 1.00 93.38 107 LEU A N 1
ATOM 823 C CA . LEU A 1 107 ? -3.451 -3.324 6.122 1.00 93.38 107 LEU A CA 1
ATOM 824 C C . LEU A 1 107 ? -1.941 -3.635 6.010 1.00 93.38 107 LEU A C 1
ATOM 826 O O . LEU A 1 107 ? -1.110 -2.798 6.367 1.00 93.38 107 LEU A O 1
ATOM 830 N N . ARG A 1 108 ? -1.557 -4.788 5.442 1.00 91.00 108 ARG A N 1
ATOM 831 C CA . ARG A 1 108 ? -0.147 -5.216 5.313 1.00 91.00 108 ARG A CA 1
ATOM 832 C C . ARG A 1 108 ? 0.735 -4.264 4.510 1.00 91.00 108 ARG A C 1
ATOM 834 O O . ARG A 1 108 ? 1.935 -4.214 4.766 1.00 91.00 108 ARG A O 1
ATOM 841 N N . VAL A 1 109 ? 0.168 -3.503 3.572 1.00 91.81 109 VAL A N 1
ATOM 842 C CA . VAL A 1 109 ? 0.943 -2.541 2.774 1.00 91.81 109 VAL A CA 1
ATOM 843 C C . VAL A 1 109 ? 1.446 -1.357 3.610 1.00 91.81 109 VAL A C 1
ATOM 845 O O . VAL A 1 109 ? 2.324 -0.624 3.164 1.00 91.81 109 VAL A O 1
ATOM 848 N N . MET A 1 110 ? 0.928 -1.166 4.829 1.00 90.19 110 MET A N 1
ATOM 849 C CA . MET A 1 110 ? 1.285 -0.041 5.697 1.00 90.19 110 MET A CA 1
ATOM 850 C C . MET A 1 110 ? 2.467 -0.315 6.634 1.00 90.19 110 MET A C 1
ATOM 852 O O . MET A 1 110 ? 2.947 0.623 7.266 1.00 90.19 110 MET A O 1
ATOM 856 N N . PHE A 1 111 ? 2.992 -1.545 6.688 1.00 83.56 111 PHE A N 1
ATOM 857 C CA . PHE A 1 111 ? 4.086 -1.912 7.594 1.00 83.56 111 PHE A CA 1
ATOM 858 C C . PHE A 1 111 ? 5.353 -2.303 6.845 1.00 83.56 111 PHE A C 1
ATOM 860 O O . PHE A 1 111 ? 5.332 -3.220 6.034 1.00 83.56 111 PHE A O 1
ATOM 867 N N . ALA A 1 112 ? 6.479 -1.667 7.166 1.00 69.81 112 ALA A N 1
ATOM 868 C CA . ALA A 1 112 ? 7.781 -2.131 6.688 1.00 69.81 112 ALA A CA 1
ATOM 869 C C . ALA A 1 112 ? 8.347 -3.264 7.565 1.00 69.81 112 ALA A C 1
ATOM 871 O O . ALA A 1 112 ? 8.834 -4.261 7.042 1.00 69.81 112 ALA A O 1
ATOM 872 N N . PHE A 1 113 ? 8.272 -3.119 8.897 1.00 65.75 113 PHE A N 1
ATOM 873 C CA . PHE A 1 113 ? 8.924 -4.044 9.839 1.00 65.75 113 PHE A CA 1
ATOM 874 C C . PHE A 1 113 ? 8.096 -4.382 11.088 1.00 65.75 113 PHE A C 1
ATOM 876 O O . PHE A 1 113 ? 8.190 -5.505 11.568 1.00 65.75 113 PHE A O 1
ATOM 883 N N . ASN A 1 114 ? 7.278 -3.452 11.602 1.00 63.81 114 ASN A N 1
ATOM 884 C CA . ASN A 1 114 ? 6.492 -3.641 12.827 1.00 63.81 114 ASN A CA 1
ATOM 885 C C . ASN A 1 114 ? 5.022 -3.285 12.600 1.00 63.81 114 ASN A C 1
ATOM 887 O O . ASN A 1 114 ? 4.714 -2.343 11.871 1.00 63.81 114 ASN A O 1
ATOM 891 N N . THR A 1 115 ? 4.130 -4.026 13.257 1.00 67.31 115 THR A N 1
ATOM 892 C CA . THR A 1 115 ? 2.685 -3.791 13.247 1.00 67.31 115 THR A CA 1
ATOM 893 C C . THR A 1 115 ? 2.273 -3.128 14.553 1.00 67.31 115 THR A C 1
ATOM 895 O O . THR A 1 115 ? 2.252 -3.786 15.589 1.00 67.31 115 THR A O 1
ATOM 898 N N . ASN A 1 116 ? 1.921 -1.842 14.505 1.00 81.06 116 ASN A N 1
ATOM 899 C CA . ASN A 1 116 ? 1.367 -1.130 15.654 1.00 81.06 116 ASN A CA 1
ATOM 900 C C . ASN A 1 116 ? -0.144 -0.971 15.443 1.00 81.06 116 ASN A C 1
ATOM 902 O O . ASN A 1 116 ? -0.593 -0.217 14.577 1.00 81.06 116 ASN A O 1
ATOM 906 N N . LEU A 1 117 ? -0.931 -1.721 16.210 1.00 89.56 117 LEU A N 1
ATOM 907 C CA . LEU A 1 117 ? -2.390 -1.672 16.178 1.00 89.56 117 LEU A CA 1
ATOM 908 C C . LEU A 1 117 ? -2.918 -1.350 17.567 1.00 89.56 117 LEU A C 1
ATOM 910 O O . LEU A 1 117 ? -2.467 -1.920 18.558 1.00 89.56 117 LEU A O 1
ATOM 914 N N . TRP A 1 118 ? -3.916 -0.481 17.618 1.00 91.12 118 TRP A N 1
ATOM 915 C CA . TRP A 1 118 ? -4.703 -0.228 18.811 1.00 91.12 118 TRP A CA 1
ATOM 916 C C . TRP A 1 118 ? -6.075 -0.870 18.637 1.00 91.12 118 TRP A C 1
ATOM 918 O O . TRP A 1 118 ? -6.812 -0.526 17.715 1.00 91.12 118 TRP A O 1
ATOM 928 N N . ALA A 1 119 ? -6.416 -1.806 19.520 1.00 94.06 119 ALA A N 1
ATOM 929 C CA . ALA A 1 119 ? -7.754 -2.373 19.624 1.00 94.06 119 ALA A CA 1
ATOM 930 C C . ALA A 1 119 ? -8.487 -1.803 20.844 1.00 94.06 119 ALA A C 1
ATOM 932 O O . ALA A 1 119 ? -7.937 -1.795 21.946 1.00 94.06 119 ALA A O 1
ATOM 933 N N . ALA A 1 120 ? -9.731 -1.363 20.668 1.00 94.94 120 ALA A N 1
ATOM 934 C CA . ALA A 1 120 ? -10.564 -0.862 21.755 1.00 94.94 120 ALA A CA 1
ATOM 935 C C . ALA A 1 120 ? -11.990 -1.409 21.657 1.00 94.94 120 ALA A C 1
ATOM 937 O O . ALA A 1 120 ? -12.623 -1.312 20.610 1.00 94.94 120 ALA A O 1
ATOM 938 N N . ALA A 1 121 ? -12.514 -1.944 22.762 1.00 94.50 121 ALA A N 1
ATOM 939 C CA . ALA A 1 121 ? -13.912 -2.379 22.842 1.00 94.50 121 ALA A CA 1
ATOM 940 C C . ALA A 1 121 ? -14.889 -1.190 22.801 1.00 94.50 121 ALA A C 1
ATOM 942 O O . ALA A 1 121 ? -16.011 -1.317 22.326 1.00 94.50 121 ALA A O 1
ATOM 943 N N . ASN A 1 122 ? -14.455 -0.022 23.285 1.00 91.69 122 ASN A N 1
ATOM 944 C CA . ASN A 1 122 ? -15.211 1.217 23.189 1.00 91.69 122 ASN A CA 1
ATOM 945 C C . ASN A 1 122 ? -14.588 2.131 22.129 1.00 91.69 122 ASN A C 1
ATOM 947 O O . ASN A 1 122 ? -13.433 2.543 22.253 1.00 91.69 122 ASN A O 1
ATOM 951 N N . ARG A 1 123 ? -15.372 2.494 21.109 1.00 88.12 123 ARG A N 1
ATOM 952 C CA . ARG A 1 123 ? -14.945 3.391 20.028 1.00 88.12 123 ARG A CA 1
ATOM 953 C C . ARG A 1 123 ? -14.437 4.738 20.544 1.00 88.12 123 ARG A C 1
ATOM 955 O O . ARG A 1 123 ? -13.528 5.295 19.930 1.00 88.12 123 ARG A O 1
ATOM 962 N N . SER A 1 124 ? -14.982 5.256 21.649 1.00 88.62 124 SER A N 1
ATOM 963 C CA . SER A 1 124 ? -14.549 6.542 22.214 1.00 88.62 124 SER A CA 1
ATOM 964 C C . SER A 1 124 ? -13.133 6.509 22.798 1.00 88.62 124 SER A C 1
ATOM 966 O O . SER A 1 124 ? -12.540 7.563 23.001 1.00 88.62 124 SER A O 1
ATOM 968 N N . SER A 1 125 ? -12.562 5.321 23.026 1.00 89.31 125 SER A N 1
ATOM 969 C CA . SER A 1 125 ? -11.166 5.165 23.448 1.00 89.31 125 SER A CA 1
ATOM 970 C C . SER A 1 125 ? -10.164 5.368 22.308 1.00 89.31 125 SER A C 1
ATOM 972 O O . SER A 1 125 ? -8.968 5.428 22.570 1.00 89.31 125 SER A O 1
ATOM 974 N N . ILE A 1 126 ? -10.629 5.475 21.058 1.00 87.56 126 ILE A N 1
ATOM 975 C CA . ILE A 1 126 ? -9.799 5.841 19.908 1.00 87.56 126 ILE A CA 1
ATOM 976 C C . ILE A 1 126 ? -10.067 7.319 19.590 1.00 87.56 126 ILE A C 1
ATOM 978 O O . ILE A 1 126 ? -11.163 7.633 19.113 1.00 87.56 126 ILE A O 1
ATOM 982 N N . PRO A 1 127 ? -9.098 8.225 19.837 1.00 83.62 127 PRO A N 1
ATOM 983 C CA . PRO A 1 127 ? -9.332 9.671 19.825 1.00 83.62 127 PRO A CA 1
ATOM 984 C C . PRO A 1 127 ? -9.947 10.180 18.521 1.00 83.62 127 PRO A C 1
ATOM 986 O O . PRO A 1 127 ? -10.941 10.901 18.537 1.00 83.62 127 PRO A O 1
ATOM 989 N N . GLN A 1 128 ? -9.393 9.757 17.384 1.00 89.94 128 GLN A N 1
ATOM 990 C CA . GLN A 1 128 ? -9.871 10.153 16.067 1.00 89.94 128 GLN A CA 1
ATOM 991 C C . GLN A 1 128 ? -9.512 9.089 15.029 1.00 89.94 128 GLN A C 1
ATOM 993 O O . GLN A 1 128 ? -8.414 8.535 15.057 1.00 89.94 128 GLN A O 1
ATOM 998 N N . LEU A 1 129 ? -10.449 8.818 14.117 1.00 91.88 129 LEU A N 1
ATOM 999 C CA . LEU A 1 129 ? -10.212 7.994 12.934 1.00 91.88 129 LEU A CA 1
ATOM 1000 C C . LEU A 1 129 ? -10.300 8.866 11.683 1.00 91.88 129 LEU A C 1
ATOM 1002 O O . LEU A 1 129 ? -11.200 9.702 11.599 1.00 91.88 129 LEU A O 1
ATOM 1006 N N . ASP A 1 130 ? -9.405 8.644 10.725 1.00 89.06 130 ASP A N 1
ATOM 1007 C CA . ASP A 1 130 ? -9.365 9.347 9.440 1.00 89.06 130 ASP A CA 1
ATOM 1008 C C . ASP A 1 130 ? -9.348 8.357 8.271 1.00 89.06 130 ASP A C 1
ATOM 1010 O O . ASP A 1 130 ? -8.337 8.091 7.617 1.00 89.06 130 ASP A O 1
ATOM 1014 N N . GLY A 1 131 ? -10.516 7.753 8.054 1.00 91.25 131 GLY A N 1
ATOM 1015 C CA . GLY A 1 131 ? -10.747 6.814 6.966 1.00 91.25 131 GLY A CA 1
ATOM 1016 C C . GLY A 1 131 ? -10.035 5.465 7.129 1.00 91.25 131 GLY A C 1
ATOM 1017 O O . GLY A 1 131 ? -9.392 5.190 8.146 1.00 91.25 131 GLY A O 1
ATOM 1018 N N . PRO A 1 132 ? -10.177 4.578 6.130 1.00 93.94 132 PRO A N 1
ATOM 1019 C CA . PRO A 1 132 ? -9.630 3.237 6.209 1.00 93.94 132 PRO A CA 1
ATOM 1020 C C . PRO A 1 132 ? -8.120 3.211 5.976 1.00 93.94 132 PRO A C 1
ATOM 1022 O O . PRO A 1 132 ? -7.544 3.992 5.208 1.00 93.94 132 PRO A O 1
ATOM 1025 N N . VAL A 1 133 ? -7.494 2.228 6.608 1.00 93.56 133 VAL A N 1
ATOM 1026 C CA . VAL A 1 133 ? -6.100 1.864 6.399 1.00 93.56 133 VAL A CA 1
ATOM 1027 C C . VAL A 1 133 ? -5.862 1.349 4.981 1.00 93.56 133 VAL A C 1
ATOM 1029 O O . VAL A 1 133 ? -6.750 0.798 4.332 1.00 93.56 133 VAL A O 1
ATOM 1032 N N . GLY A 1 134 ? -4.633 1.539 4.520 1.00 93.44 134 GLY A N 1
ATOM 1033 C CA . GLY A 1 134 ? -4.183 1.220 3.174 1.00 93.44 134 GLY A CA 1
ATOM 1034 C C . GLY A 1 134 ? -3.366 2.375 2.622 1.00 93.44 134 GLY A C 1
ATOM 1035 O O . GLY A 1 134 ? -3.481 3.504 3.092 1.00 93.44 134 GLY A O 1
ATOM 1036 N N . LEU A 1 135 ? -2.520 2.099 1.638 1.00 94.25 135 LEU A N 1
ATOM 1037 C CA . LEU A 1 135 ? -1.804 3.124 0.888 1.00 94.25 135 LEU A CA 1
ATOM 1038 C C . LEU A 1 135 ? -2.750 3.826 -0.096 1.00 94.25 135 LEU A C 1
ATOM 1040 O O . LEU A 1 135 ? -2.650 5.031 -0.316 1.00 94.25 135 LEU A O 1
ATOM 1044 N N . PHE A 1 136 ? -3.663 3.065 -0.697 1.00 95.06 136 PHE A N 1
ATOM 1045 C CA . PHE A 1 136 ? -4.664 3.556 -1.639 1.00 95.06 136 PHE A CA 1
ATOM 1046 C C . PHE A 1 136 ? -5.969 3.869 -0.916 1.00 95.06 136 PHE A C 1
ATOM 1048 O O . PHE A 1 136 ? -6.364 3.164 0.014 1.00 95.06 136 PHE A O 1
ATOM 1055 N N . GLY A 1 137 ? -6.668 4.904 -1.387 1.00 93.00 137 GLY A N 1
ATOM 1056 C CA . GLY A 1 137 ? -8.026 5.188 -0.931 1.00 93.00 137 GLY A CA 1
ATOM 1057 C C . GLY A 1 137 ? -8.993 4.056 -1.311 1.00 93.00 137 GLY A C 1
ATOM 1058 O O .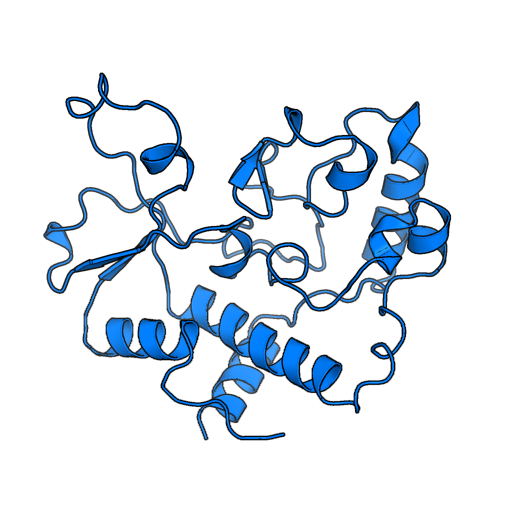 GLY A 1 137 ? -8.744 3.349 -2.290 1.00 93.00 137 GLY A O 1
ATOM 1059 N N . PRO A 1 138 ? -10.113 3.877 -0.588 1.00 90.94 138 PRO A N 1
ATOM 1060 C CA . PRO A 1 138 ? -11.011 2.729 -0.757 1.00 90.94 138 PRO A CA 1
ATOM 1061 C C . PRO A 1 138 ? -11.722 2.658 -2.121 1.00 90.94 138 PRO A C 1
ATOM 1063 O O . PRO A 1 138 ? -12.255 1.606 -2.464 1.00 90.94 138 PRO A O 1
ATOM 1066 N N . GLN A 1 139 ? -11.739 3.748 -2.890 1.00 91.50 139 GLN A N 1
ATOM 1067 C CA . GLN A 1 139 ? -12.321 3.833 -4.237 1.00 91.50 139 GLN A CA 1
ATOM 1068 C C . GLN A 1 139 ? -11.270 3.761 -5.350 1.00 91.50 139 GLN A C 1
ATOM 1070 O O . GLN A 1 139 ? -11.625 3.712 -6.523 1.00 91.50 139 GLN A O 1
ATOM 1075 N N . GLN A 1 140 ? -9.983 3.787 -5.004 1.00 92.75 140 GLN A N 1
ATOM 1076 C CA . GLN A 1 140 ? -8.920 3.792 -5.994 1.00 92.75 140 GLN A CA 1
ATOM 1077 C C . GLN A 1 140 ? -8.692 2.379 -6.542 1.00 92.75 140 GLN A C 1
ATOM 1079 O O . GLN A 1 140 ? -8.351 1.470 -5.786 1.00 92.75 140 GLN A O 1
ATOM 1084 N N . ASP A 1 141 ? -8.821 2.215 -7.859 1.00 91.00 141 ASP A N 1
ATOM 1085 C CA . ASP A 1 141 ? -8.551 0.949 -8.538 1.00 91.00 141 ASP A CA 1
ATOM 1086 C C . ASP A 1 141 ? -7.033 0.730 -8.732 1.00 91.00 141 ASP A C 1
ATOM 1088 O O . ASP A 1 141 ? -6.384 1.500 -9.455 1.00 91.00 141 ASP A O 1
ATOM 1092 N N . PRO A 1 142 ? -6.438 -0.319 -8.127 1.00 90.94 142 PRO A N 1
ATOM 1093 C CA . PRO A 1 142 ? -5.027 -0.646 -8.311 1.00 90.94 142 PRO A CA 1
ATOM 1094 C C . PRO A 1 142 ? -4.664 -1.158 -9.708 1.00 90.94 142 PRO A C 1
ATOM 1096 O O . PRO A 1 142 ? -3.475 -1.254 -10.014 1.00 90.94 142 PRO A O 1
ATOM 1099 N N . ARG A 1 143 ? -5.651 -1.482 -10.552 1.00 90.06 143 ARG A N 1
ATOM 1100 C CA . ARG A 1 143 ? -5.455 -1.845 -11.964 1.00 90.06 143 ARG A CA 1
ATOM 1101 C C . ARG A 1 143 ? -5.372 -0.617 -12.871 1.00 90.06 143 ARG A C 1
ATOM 1103 O O . ARG A 1 143 ? -4.769 -0.694 -13.934 1.00 90.06 143 ARG A O 1
ATOM 1110 N N . ALA A 1 144 ? -5.925 0.517 -12.442 1.00 91.31 144 ALA A N 1
ATOM 1111 C CA . ALA A 1 144 ? -5.907 1.767 -13.201 1.00 91.31 144 ALA A CA 1
ATOM 1112 C C . ALA A 1 144 ? -4.719 2.678 -12.844 1.00 91.31 144 ALA A C 1
ATOM 1114 O O . ALA A 1 144 ? -4.292 3.496 -13.658 1.00 91.31 144 ALA A O 1
ATOM 1115 N N . SER A 1 145 ? -4.175 2.559 -11.628 1.00 92.75 145 SER A N 1
ATOM 1116 C CA . SER A 1 145 ? -3.037 3.361 -11.168 1.00 92.75 145 SER A CA 1
ATOM 1117 C C . SER A 1 145 ? -2.095 2.549 -10.291 1.00 92.75 145 SER A C 1
ATOM 1119 O O . SER A 1 145 ? -2.525 1.770 -9.442 1.00 92.75 145 SER A O 1
ATOM 1121 N N . TRP A 1 146 ? -0.795 2.803 -10.435 1.00 93.88 146 TRP A N 1
ATOM 1122 C CA . TRP A 1 146 ? 0.227 2.217 -9.571 1.00 93.88 146 TRP A CA 1
ATOM 1123 C C . TRP A 1 146 ? 0.591 3.087 -8.354 1.00 93.88 146 TRP A C 1
ATOM 1125 O O . TRP A 1 146 ? 1.084 2.562 -7.353 1.00 93.88 146 TRP A O 1
ATOM 1135 N N . TRP A 1 147 ? 0.280 4.387 -8.396 1.00 94.31 147 TRP A N 1
ATOM 1136 C CA . TRP A 1 147 ? 0.606 5.379 -7.356 1.00 94.31 147 TRP A CA 1
ATOM 1137 C C . TRP A 1 147 ? -0.607 5.689 -6.492 1.00 94.31 147 TRP A C 1
ATOM 1139 O O . TRP A 1 147 ? -1.717 5.734 -7.020 1.00 94.31 147 TRP A O 1
ATOM 1149 N N . SER A 1 148 ? -0.410 5.976 -5.204 1.00 94.69 148 SER A N 1
ATOM 1150 C CA . SER A 1 148 ? -1.500 6.475 -4.357 1.00 94.69 148 SER A CA 1
ATOM 1151 C C . SER A 1 148 ? -1.941 7.866 -4.807 1.00 94.69 148 SER A C 1
ATOM 1153 O O . SER A 1 148 ? -1.100 8.734 -5.021 1.00 94.69 148 SER A O 1
ATOM 1155 N N . GLN A 1 149 ? -3.252 8.082 -4.916 1.00 93.44 149 GLN A N 1
ATOM 1156 C CA . GLN A 1 149 ? -3.832 9.421 -5.090 1.00 93.44 149 GLN A CA 1
ATOM 1157 C C . GLN A 1 149 ? -4.049 10.132 -3.748 1.00 93.44 149 GLN A C 1
ATOM 1159 O O . GLN A 1 149 ? -4.141 11.353 -3.700 1.00 93.44 149 GLN A O 1
ATOM 1164 N N . ARG A 1 150 ? -4.138 9.368 -2.650 1.00 90.56 150 ARG A N 1
ATOM 1165 C CA . ARG A 1 150 ? -4.349 9.905 -1.299 1.00 90.56 150 ARG A CA 1
ATOM 1166 C C . ARG A 1 150 ? -3.046 10.403 -0.674 1.00 90.56 150 ARG A C 1
ATOM 1168 O O . ARG A 1 150 ? -3.058 11.388 0.054 1.00 90.56 150 ARG A O 1
ATOM 1175 N N . SER A 1 151 ? -1.939 9.720 -0.959 1.00 88.50 151 SER A N 1
ATOM 1176 C CA . SER A 1 151 ? -0.630 9.992 -0.364 1.00 88.50 151 SER A CA 1
ATOM 1177 C C . SER A 1 151 ? 0.474 9.907 -1.425 1.00 88.50 151 SER A C 1
ATOM 1179 O O . SER A 1 151 ? 1.224 8.935 -1.454 1.00 88.50 151 SER A O 1
ATOM 1181 N N . GLU A 1 152 ? 0.583 10.907 -2.308 1.00 91.31 152 GLU A N 1
ATOM 1182 C CA . GLU A 1 152 ? 1.511 10.854 -3.461 1.00 91.31 152 GLU A CA 1
ATOM 1183 C C . GLU A 1 152 ? 2.997 10.718 -3.070 1.00 91.31 152 GLU A C 1
ATOM 1185 O O . GLU A 1 152 ? 3.785 10.136 -3.813 1.00 91.31 152 GLU A O 1
ATOM 1190 N N . GLU A 1 153 ? 3.375 11.222 -1.891 1.00 91.50 153 GLU A N 1
ATOM 1191 C CA . GLU A 1 153 ? 4.753 11.202 -1.378 1.00 91.50 153 GLU A CA 1
ATOM 1192 C C . GLU A 1 153 ? 5.025 10.049 -0.397 1.00 91.50 153 GLU A C 1
ATOM 1194 O O . GLU A 1 153 ? 6.098 9.989 0.212 1.00 91.50 153 GLU A O 1
ATOM 1199 N N . GLN A 1 154 ? 4.075 9.126 -0.228 1.00 91.31 154 GLN A N 1
ATOM 1200 C CA . GLN A 1 154 ? 4.245 7.933 0.598 1.00 91.31 154 GLN A CA 1
ATOM 1201 C C . GLN A 1 154 ? 4.193 6.678 -0.265 1.00 91.31 154 GLN A C 1
ATOM 1203 O O . GLN A 1 154 ? 3.322 6.509 -1.114 1.00 91.31 154 GLN A O 1
ATOM 1208 N N . GLY A 1 155 ? 5.134 5.780 -0.013 1.00 93.12 155 GLY A N 1
ATOM 1209 C CA . GLY A 1 155 ? 5.160 4.448 -0.580 1.00 93.12 155 GLY A CA 1
ATOM 1210 C C . GLY A 1 155 ? 4.704 3.391 0.414 1.00 93.12 155 GLY A C 1
ATOM 1211 O O . GLY A 1 155 ? 4.330 3.652 1.561 1.00 93.12 155 GLY A O 1
ATOM 1212 N N . VAL A 1 156 ? 4.810 2.151 -0.041 1.00 92.44 156 VAL A N 1
ATOM 1213 C CA . VAL A 1 156 ? 4.625 0.945 0.761 1.00 92.44 156 VAL A CA 1
ATOM 1214 C C . VAL A 1 156 ? 5.419 1.031 2.074 1.00 92.44 156 VAL A C 1
ATOM 1216 O O . VAL A 1 156 ? 6.573 1.466 2.089 1.00 92.44 156 VAL A O 1
ATOM 1219 N N . GLY A 1 157 ? 4.815 0.575 3.171 1.00 89.19 157 GLY A N 1
ATOM 1220 C CA . GLY A 1 157 ? 5.389 0.610 4.515 1.00 89.19 157 GLY A CA 1
ATOM 1221 C C . GLY A 1 157 ? 5.381 2.003 5.140 1.00 89.19 157 GLY A C 1
ATOM 1222 O O . GLY A 1 157 ? 6.169 2.254 6.047 1.00 89.19 157 GLY A O 1
ATOM 1223 N N . ASN A 1 158 ? 4.556 2.919 4.613 1.00 85.75 158 ASN A N 1
ATOM 1224 C CA . ASN A 1 158 ? 4.506 4.331 5.002 1.00 85.75 158 ASN A CA 1
ATOM 1225 C C . ASN A 1 158 ? 5.866 5.053 4.871 1.00 85.75 158 ASN A C 1
ATOM 1227 O O . ASN A 1 158 ? 6.147 6.029 5.570 1.00 85.75 158 ASN A O 1
ATOM 1231 N N . ARG A 1 159 ? 6.740 4.556 3.985 1.00 87.81 159 ARG A N 1
ATOM 1232 C CA . ARG A 1 159 ? 8.057 5.148 3.715 1.00 87.81 159 ARG A CA 1
ATOM 1233 C C . ARG A 1 159 ? 7.869 6.385 2.847 1.00 87.81 159 ARG A C 1
ATOM 1235 O O . ARG A 1 159 ? 7.182 6.307 1.832 1.00 87.81 159 ARG A O 1
ATOM 1242 N N . ALA A 1 160 ? 8.496 7.506 3.196 1.00 90.69 160 ALA A N 1
ATOM 1243 C CA . ALA A 1 160 ? 8.453 8.670 2.314 1.00 90.69 160 ALA A CA 1
ATOM 1244 C C . ALA A 1 160 ? 9.220 8.369 1.018 1.00 90.69 160 ALA A C 1
ATOM 1246 O O . ALA A 1 160 ? 10.353 7.880 1.055 1.00 90.69 160 ALA A O 1
ATOM 1247 N N . CYS A 1 161 ? 8.622 8.695 -0.125 1.00 93.69 161 CYS A N 1
ATOM 1248 C CA . CYS A 1 161 ? 9.197 8.422 -1.440 1.00 93.69 161 CYS A CA 1
ATOM 1249 C C . CYS A 1 161 ? 10.550 9.118 -1.654 1.00 93.69 161 CYS A C 1
ATOM 1251 O O . CYS A 1 161 ? 11.401 8.618 -2.388 1.00 93.69 161 CYS A O 1
ATOM 1253 N N . SER A 1 162 ? 10.774 10.248 -0.979 1.00 94.12 162 SER A N 1
ATOM 1254 C CA . SER A 1 162 ? 12.036 10.992 -0.992 1.00 94.12 162 SER A CA 1
ATOM 1255 C C . SER A 1 162 ? 13.208 10.259 -0.335 1.00 94.12 162 SER A C 1
ATOM 1257 O O . SER A 1 162 ? 14.349 10.528 -0.700 1.00 94.12 162 SER A O 1
ATOM 1259 N N . TYR A 1 163 ? 12.946 9.338 0.597 1.00 91.88 163 TYR A N 1
ATOM 1260 C CA . TYR A 1 163 ? 13.978 8.557 1.289 1.00 91.88 163 TYR A CA 1
ATOM 1261 C C . TYR A 1 163 ? 14.270 7.213 0.617 1.00 91.88 163 TYR A C 1
ATOM 1263 O O . TYR A 1 163 ? 15.140 6.473 1.074 1.00 91.88 163 TYR A O 1
ATOM 1271 N N . LEU A 1 164 ? 13.559 6.882 -0.462 1.00 93.00 164 LEU A N 1
ATOM 1272 C CA . LEU A 1 164 ? 13.800 5.662 -1.218 1.00 93.00 164 LEU A CA 1
ATOM 1273 C C . LEU A 1 164 ? 14.835 5.909 -2.323 1.00 93.00 164 LEU A C 1
ATOM 1275 O O . LEU A 1 164 ? 14.689 6.872 -3.087 1.00 93.00 164 LEU A O 1
ATOM 1279 N N . PRO A 1 165 ? 15.842 5.026 -2.469 1.00 95.62 165 PRO A N 1
ATOM 1280 C CA . PRO A 1 165 ? 16.735 5.084 -3.617 1.00 95.62 165 PRO A CA 1
ATOM 1281 C C . PRO A 1 165 ? 15.923 4.891 -4.911 1.00 95.62 165 PRO A C 1
ATOM 1283 O O . PRO A 1 165 ? 14.928 4.159 -4.886 1.00 95.62 165 PRO A O 1
ATOM 1286 N N . PRO A 1 166 ? 16.335 5.488 -6.048 1.00 96.06 166 PRO A N 1
ATOM 1287 C CA . PRO A 1 166 ? 15.577 5.430 -7.302 1.00 96.06 166 PRO A CA 1
ATOM 1288 C C . PRO A 1 166 ? 15.147 4.015 -7.705 1.00 96.06 166 PRO A C 1
ATOM 1290 O O . PRO A 1 166 ? 13.989 3.806 -8.051 1.00 96.06 166 PRO A O 1
ATOM 1293 N N . ALA A 1 167 ? 16.038 3.032 -7.533 1.00 94.19 167 ALA A N 1
ATOM 1294 C CA . ALA A 1 167 ? 15.786 1.626 -7.849 1.00 94.19 167 ALA A CA 1
ATOM 1295 C C . ALA A 1 167 ? 14.685 0.957 -6.998 1.00 94.19 167 ALA A C 1
ATOM 1297 O O . ALA A 1 167 ? 14.258 -0.143 -7.324 1.00 94.19 167 ALA A O 1
ATOM 1298 N N . LEU A 1 168 ? 14.234 1.570 -5.897 1.00 94.50 168 LEU A N 1
ATOM 1299 C CA . LEU A 1 168 ? 13.162 1.041 -5.043 1.00 94.50 168 LEU A CA 1
ATOM 1300 C C . LEU A 1 168 ? 11.869 1.857 -5.116 1.00 94.50 168 LEU A C 1
ATOM 1302 O O . LEU A 1 168 ? 10.860 1.424 -4.554 1.00 94.50 168 LEU A O 1
ATOM 1306 N N . GLN A 1 169 ? 11.874 3.020 -5.778 1.00 96.00 169 GLN A N 1
ATOM 1307 C CA . GLN A 1 169 ? 10.723 3.928 -5.801 1.00 96.00 169 GLN A CA 1
ATOM 1308 C C . GLN A 1 169 ? 9.501 3.242 -6.416 1.00 96.00 169 GLN A C 1
ATOM 1310 O O . GLN A 1 169 ? 8.480 3.073 -5.747 1.00 96.00 169 GLN A O 1
ATOM 1315 N N . LEU A 1 170 ? 9.631 2.757 -7.650 1.00 95.62 170 LEU A N 1
ATOM 1316 C CA . LEU A 1 170 ? 8.515 2.192 -8.409 1.00 95.62 170 LEU A CA 1
ATOM 1317 C C . LEU A 1 170 ? 7.985 0.908 -7.749 1.00 95.62 170 LEU A C 1
ATOM 1319 O O . LEU A 1 170 ? 6.775 0.772 -7.544 1.00 95.62 170 LEU A O 1
ATOM 1323 N N . ARG A 1 171 ? 8.881 0.024 -7.288 1.00 92.62 171 ARG A N 1
ATOM 1324 C CA . ARG A 1 171 ? 8.530 -1.182 -6.516 1.00 92.62 171 ARG A CA 1
ATOM 1325 C C . ARG A 1 171 ? 7.771 -0.872 -5.220 1.00 92.62 171 ARG A C 1
ATOM 1327 O O . ARG A 1 171 ? 6.885 -1.628 -4.831 1.00 92.62 171 ARG A O 1
ATOM 1334 N N . SER A 1 172 ? 8.073 0.265 -4.594 1.00 93.81 172 SER A N 1
ATOM 1335 C CA . SER A 1 172 ? 7.397 0.765 -3.391 1.00 93.81 172 SER A CA 1
ATOM 1336 C C . SER A 1 172 ? 6.169 1.629 -3.693 1.00 93.81 172 SER A C 1
ATOM 1338 O O . SER A 1 172 ? 5.678 2.299 -2.785 1.00 93.81 172 SER A O 1
ATOM 1340 N N . ARG A 1 173 ? 5.663 1.631 -4.935 1.00 95.00 173 ARG A N 1
ATOM 1341 C CA . ARG A 1 173 ? 4.517 2.451 -5.378 1.00 95.00 173 ARG A CA 1
ATOM 1342 C C . ARG A 1 173 ? 4.744 3.963 -5.240 1.00 95.00 173 ARG A C 1
ATOM 1344 O O . ARG A 1 173 ? 3.793 4.716 -5.049 1.00 95.00 173 ARG A O 1
ATOM 1351 N N . CYS A 1 174 ? 5.990 4.405 -5.399 1.00 96.06 174 CYS A N 1
ATOM 1352 C CA . CYS A 1 174 ? 6.382 5.808 -5.529 1.00 96.06 174 CYS A CA 1
ATOM 1353 C C . CYS A 1 174 ? 6.731 6.152 -6.978 1.00 96.06 174 CYS A C 1
ATOM 1355 O O . CYS A 1 174 ? 7.422 5.382 -7.647 1.00 96.06 174 CYS A O 1
ATOM 1357 N N . ARG A 1 175 ? 6.318 7.336 -7.444 1.00 96.12 175 ARG A N 1
ATOM 1358 C CA . ARG A 1 175 ? 6.715 7.844 -8.767 1.00 96.12 175 ARG A CA 1
ATOM 1359 C C . ARG A 1 175 ? 8.239 7.973 -8.854 1.00 96.12 175 ARG A C 1
ATOM 1361 O O . ARG A 1 175 ? 8.898 8.283 -7.860 1.00 96.12 175 ARG A O 1
ATOM 1368 N N . CYS A 1 176 ? 8.787 7.781 -10.051 1.00 96.06 176 CYS A N 1
ATOM 1369 C CA . CYS A 1 176 ? 10.200 8.023 -10.306 1.00 96.06 176 CYS A CA 1
ATOM 1370 C C . CYS A 1 176 ? 10.509 9.517 -10.142 1.00 96.06 176 CYS A C 1
ATOM 1372 O O . CYS A 1 176 ? 9.950 10.360 -10.844 1.00 96.06 176 CYS A O 1
ATOM 1374 N N . ARG A 1 177 ? 11.423 9.847 -9.228 1.00 94.69 177 ARG A N 1
ATOM 1375 C CA . ARG A 1 177 ? 11.860 11.234 -8.977 1.00 94.69 177 ARG A CA 1
ATOM 1376 C C . ARG A 1 177 ? 13.128 11.603 -9.748 1.00 94.69 177 ARG A C 1
ATOM 1378 O O . ARG A 1 177 ? 13.473 12.775 -9.833 1.00 94.69 177 ARG A O 1
ATOM 1385 N N . GLN A 1 178 ? 13.831 10.610 -10.293 1.00 95.81 178 GLN A N 1
ATOM 1386 C CA . GLN A 1 178 ? 15.074 10.784 -11.046 1.00 95.81 178 GLN A CA 1
ATOM 1387 C C . GLN A 1 178 ? 14.954 10.077 -12.402 1.00 95.81 178 GLN A C 1
ATOM 1389 O O . GLN A 1 178 ? 15.322 8.906 -12.511 1.00 95.81 178 GLN A O 1
ATOM 1394 N N . PRO A 1 179 ? 14.434 10.756 -13.443 1.00 94.94 179 PRO A N 1
ATOM 1395 C CA . PRO A 1 179 ? 14.151 10.131 -14.737 1.00 94.94 179 PRO A CA 1
ATOM 1396 C C . PRO A 1 179 ? 15.358 9.441 -15.380 1.00 94.94 179 PRO A C 1
ATOM 1398 O O . PRO A 1 179 ? 15.200 8.426 -16.048 1.00 94.94 179 PRO A O 1
ATOM 1401 N N . THR A 1 180 ? 16.570 9.939 -15.137 1.00 95.50 180 THR A N 1
ATOM 1402 C CA . THR A 1 180 ? 17.812 9.319 -15.620 1.00 95.50 180 THR A CA 1
ATOM 1403 C C . THR A 1 180 ? 18.120 7.973 -14.959 1.00 95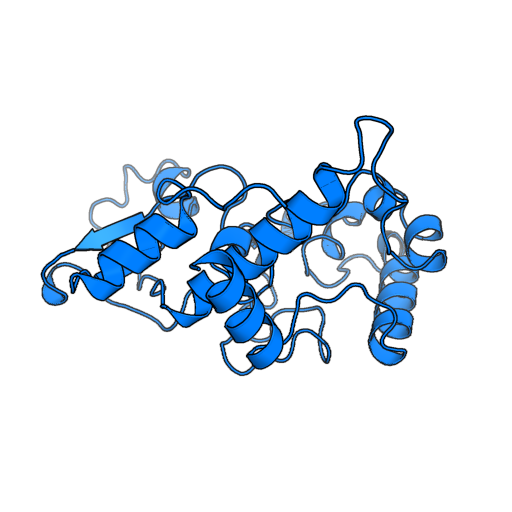.50 180 THR A C 1
ATOM 1405 O O . THR A 1 180 ? 18.809 7.160 -15.562 1.00 95.50 180 THR A O 1
ATOM 1408 N N . ALA A 1 181 ? 17.615 7.726 -13.746 1.00 94.88 181 ALA A N 1
ATOM 1409 C CA . ALA A 1 181 ? 17.859 6.502 -12.985 1.00 94.88 181 ALA A CA 1
ATOM 1410 C C . ALA A 1 181 ? 16.703 5.491 -13.082 1.00 94.88 181 ALA A C 1
ATOM 1412 O O . ALA A 1 181 ? 16.955 4.300 -13.205 1.00 94.88 181 ALA A O 1
ATOM 1413 N N . CYS A 1 182 ? 15.446 5.949 -13.031 1.00 95.81 182 CYS A N 1
ATOM 1414 C CA . CYS A 1 182 ? 14.257 5.080 -13.004 1.00 95.81 182 CYS A CA 1
ATOM 1415 C C . CYS A 1 182 ? 13.241 5.368 -14.125 1.00 95.81 182 CYS A C 1
ATOM 1417 O O . CYS A 1 182 ? 12.140 4.820 -14.120 1.00 95.81 182 CYS A O 1
ATOM 1419 N N . GLY A 1 183 ? 13.564 6.229 -15.098 1.00 96.56 183 GLY A N 1
ATOM 1420 C CA . GLY A 1 183 ? 12.620 6.622 -16.152 1.00 96.56 183 GLY A CA 1
ATOM 1421 C C . GLY A 1 183 ? 12.242 5.476 -17.090 1.00 96.56 183 GLY A C 1
ATOM 1422 O O . GLY A 1 183 ? 11.064 5.314 -17.402 1.00 96.56 183 GLY A O 1
ATOM 1423 N N . ALA A 1 184 ? 13.216 4.648 -17.486 1.00 96.19 184 ALA A N 1
ATOM 1424 C CA . ALA A 1 184 ? 12.968 3.464 -18.314 1.00 96.19 184 ALA A CA 1
ATOM 1425 C C . ALA A 1 184 ? 12.070 2.446 -17.590 1.00 96.19 184 ALA A C 1
ATOM 1427 O O . ALA A 1 184 ? 11.097 1.955 -18.159 1.00 96.19 184 ALA A O 1
ATOM 1428 N N . GLU A 1 185 ? 12.342 2.207 -16.305 1.00 97.38 185 GLU A N 1
ATOM 1429 C CA . GLU A 1 185 ? 11.524 1.348 -15.445 1.00 97.38 185 GLU A CA 1
ATOM 1430 C C . GLU A 1 185 ? 10.094 1.894 -15.302 1.00 97.38 185 GLU A C 1
ATOM 1432 O O . GLU A 1 185 ? 9.130 1.141 -15.425 1.00 97.38 185 GLU A O 1
ATOM 1437 N N . GLN A 1 186 ? 9.926 3.211 -15.120 1.00 97.62 186 GLN A N 1
ATOM 1438 C CA . GLN A 1 186 ? 8.599 3.825 -15.034 1.00 97.62 186 GLN A CA 1
ATOM 1439 C C . GLN A 1 186 ? 7.819 3.674 -16.344 1.00 97.62 186 GLN A C 1
ATOM 1441 O O . GLN A 1 186 ? 6.624 3.384 -16.313 1.00 97.62 186 GLN A O 1
ATOM 1446 N N . ALA A 1 187 ? 8.475 3.864 -17.490 1.00 97.12 187 ALA A N 1
ATOM 1447 C CA . ALA A 1 187 ? 7.842 3.697 -18.793 1.00 97.12 187 ALA A CA 1
ATOM 1448 C C . ALA A 1 187 ? 7.373 2.248 -19.006 1.00 97.12 187 ALA A C 1
ATOM 1450 O O . ALA A 1 187 ? 6.217 2.029 -19.372 1.00 97.12 187 ALA A O 1
ATOM 1451 N N . ALA A 1 188 ? 8.230 1.269 -18.697 1.00 96.94 188 ALA A N 1
ATOM 1452 C CA . ALA A 1 188 ? 7.892 -0.152 -18.758 1.00 96.94 188 ALA A CA 1
ATOM 1453 C C . ALA A 1 188 ? 6.721 -0.504 -17.823 1.00 96.94 188 ALA A C 1
ATOM 1455 O O . ALA A 1 188 ? 5.781 -1.188 -18.232 1.00 96.94 188 ALA A O 1
ATOM 1456 N N . LEU A 1 189 ? 6.719 0.031 -16.598 1.00 96.69 189 LEU A N 1
ATOM 1457 C CA . LEU A 1 189 ? 5.645 -0.178 -15.626 1.00 96.69 189 LEU A CA 1
ATOM 1458 C C . LEU A 1 189 ? 4.302 0.354 -16.125 1.00 96.69 189 LEU A C 1
ATOM 1460 O O . LEU A 1 189 ? 3.293 -0.343 -16.036 1.00 96.69 189 LEU A O 1
ATOM 1464 N N . LEU A 1 190 ? 4.279 1.582 -16.646 1.00 96.38 190 LEU A N 1
ATOM 1465 C CA . LEU A 1 190 ? 3.054 2.202 -17.144 1.00 96.38 190 LEU A CA 1
ATOM 1466 C C . LEU A 1 190 ? 2.525 1.482 -18.389 1.00 96.38 190 LEU A C 1
ATOM 1468 O O . LEU A 1 190 ? 1.321 1.250 -18.480 1.00 96.38 190 LEU A O 1
ATOM 1472 N N . ALA A 1 191 ? 3.406 1.066 -19.302 1.00 96.19 191 ALA A N 1
ATOM 1473 C CA . ALA A 1 191 ? 3.021 0.278 -20.471 1.00 96.19 191 ALA A CA 1
ATOM 1474 C C . ALA A 1 191 ? 2.433 -1.087 -20.069 1.00 96.19 191 ALA A C 1
ATOM 1476 O O . ALA A 1 191 ? 1.405 -1.512 -20.599 1.00 96.19 191 ALA A O 1
ATOM 1477 N N . ALA A 1 192 ? 3.044 -1.768 -19.096 1.00 95.31 192 ALA A N 1
ATOM 1478 C CA . ALA A 1 192 ? 2.529 -3.028 -18.571 1.00 95.31 192 ALA A CA 1
ATOM 1479 C C . ALA A 1 192 ? 1.197 -2.865 -17.819 1.00 95.31 192 ALA A C 1
ATOM 1481 O O . ALA A 1 192 ? 0.323 -3.723 -17.952 1.00 95.31 192 ALA A O 1
ATOM 1482 N N . LEU A 1 193 ? 1.026 -1.772 -17.063 1.00 94.25 193 LEU A N 1
ATOM 1483 C CA . LEU A 1 193 ? -0.225 -1.434 -16.377 1.00 94.25 193 LEU A CA 1
ATOM 1484 C C . LEU A 1 193 ? -1.357 -1.221 -17.389 1.00 94.25 193 LEU A C 1
ATOM 1486 O O . LEU A 1 193 ? -2.401 -1.855 -17.277 1.00 94.25 193 LEU A O 1
ATOM 1490 N N . GLN A 1 194 ? -1.124 -0.391 -18.410 1.00 94.75 194 GLN A N 1
ATOM 1491 C CA . GLN A 1 194 ? -2.096 -0.119 -19.476 1.00 94.75 194 GLN A CA 1
ATOM 1492 C C . GLN A 1 194 ? -2.486 -1.384 -20.251 1.00 94.75 194 GLN A C 1
ATOM 1494 O O . GLN A 1 194 ? -3.642 -1.543 -20.631 1.00 94.75 194 GLN A O 1
ATOM 1499 N N . ALA A 1 195 ? -1.538 -2.301 -20.452 1.00 94.12 195 ALA A N 1
ATOM 1500 C CA . ALA A 1 195 ? -1.778 -3.581 -21.111 1.00 94.12 195 ALA A CA 1
ATOM 1501 C C . ALA A 1 195 ? -2.413 -4.650 -20.195 1.00 94.12 195 ALA A C 1
ATOM 1503 O O . ALA A 1 195 ? -2.623 -5.774 -20.645 1.00 94.12 195 ALA A O 1
ATOM 1504 N N . GLY A 1 196 ? -2.661 -4.353 -18.912 1.00 91.56 196 GLY A N 1
ATOM 1505 C CA . GLY A 1 196 ? -3.210 -5.316 -17.952 1.00 91.56 196 GLY A CA 1
ATOM 1506 C C . GLY A 1 196 ? -2.281 -6.499 -17.647 1.00 91.56 196 GLY A C 1
ATOM 1507 O O . GLY A 1 196 ? -2.754 -7.563 -17.259 1.00 91.56 196 GLY A O 1
ATOM 1508 N N . ARG A 1 197 ? -0.963 -6.338 -17.839 1.00 91.12 197 ARG A N 1
ATOM 1509 C CA . ARG A 1 197 ? 0.040 -7.412 -17.678 1.00 91.12 197 ARG A CA 1
ATOM 1510 C C . ARG A 1 197 ? 0.714 -7.441 -16.310 1.00 91.12 197 ARG A C 1
ATOM 1512 O O . ARG A 1 197 ? 1.513 -8.334 -16.046 1.00 91.12 197 ARG A O 1
ATOM 1519 N N . LEU A 1 198 ? 0.430 -6.470 -15.444 1.00 89.62 198 LEU A N 1
ATOM 1520 C CA . LEU A 1 198 ? 0.942 -6.504 -14.078 1.00 89.62 198 LEU A CA 1
ATOM 1521 C C . LEU A 1 198 ? 0.202 -7.574 -13.260 1.00 89.62 198 LEU A C 1
ATOM 1523 O O . LEU A 1 198 ? -1.016 -7.702 -13.396 1.00 89.62 198 LEU A O 1
ATOM 1527 N N . PRO A 1 199 ? 0.892 -8.296 -12.360 1.00 81.25 199 PRO A N 1
ATOM 1528 C CA . PRO A 1 199 ? 0.279 -9.218 -11.408 1.00 81.25 199 PRO A CA 1
ATOM 1529 C C . PRO A 1 199 ? -0.425 -8.432 -10.290 1.00 81.25 199 PRO A C 1
ATOM 1531 O O . PRO A 1 199 ? -0.033 -8.461 -9.118 1.00 81.25 199 PRO A O 1
ATOM 1534 N N . VAL A 1 200 ? -1.446 -7.660 -10.667 1.00 73.56 200 VAL A N 1
ATOM 1535 C CA . VAL A 1 200 ? -2.186 -6.809 -9.741 1.00 73.56 200 VAL A CA 1
ATOM 1536 C C . VAL A 1 200 ? -2.905 -7.706 -8.723 1.00 73.56 200 VAL A C 1
ATOM 1538 O O . VAL A 1 200 ? -3.439 -8.756 -9.088 1.00 73.56 200 VAL A O 1
ATOM 1541 N N . PRO A 1 201 ? -2.888 -7.334 -7.434 1.00 72.31 201 PRO A N 1
ATOM 1542 C CA . PRO A 1 201 ? -3.733 -7.932 -6.409 1.00 72.31 201 PRO A CA 1
ATOM 1543 C C . PRO A 1 201 ? -5.200 -8.108 -6.855 1.00 72.31 201 PRO A C 1
ATOM 1545 O O . PRO A 1 201 ? -5.674 -7.338 -7.698 1.00 72.31 201 PRO A O 1
ATOM 1548 N N . PRO A 1 202 ? -5.910 -9.120 -6.319 1.00 73.31 202 PRO A N 1
ATOM 1549 C CA . PRO A 1 202 ? -7.289 -9.391 -6.705 1.00 73.31 202 PRO A CA 1
ATOM 1550 C C . PRO A 1 202 ? -8.177 -8.166 -6.479 1.00 73.31 202 PRO A C 1
ATOM 1552 O O . PRO A 1 202 ? -7.979 -7.420 -5.519 1.00 73.31 202 PRO A O 1
ATOM 1555 N N . GLY A 1 203 ? -9.157 -7.973 -7.363 1.00 78.12 203 GLY A N 1
ATOM 1556 C CA . GLY A 1 203 ? -10.180 -6.945 -7.183 1.00 78.12 203 GLY A CA 1
ATOM 1557 C C . GLY A 1 203 ? -11.053 -7.239 -5.960 1.00 78.12 203 GLY A C 1
ATOM 1558 O O . GLY A 1 203 ? -10.959 -8.306 -5.356 1.00 78.12 203 GLY A O 1
ATOM 1559 N N . ARG A 1 204 ? -11.940 -6.309 -5.595 1.00 79.06 204 ARG A N 1
ATOM 1560 C CA . ARG A 1 204 ? -12.780 -6.449 -4.394 1.00 79.06 204 ARG A CA 1
ATOM 1561 C C . ARG A 1 204 ? -13.554 -7.772 -4.347 1.00 79.06 204 ARG A C 1
ATOM 1563 O O . ARG A 1 204 ? -13.460 -8.485 -3.357 1.00 79.06 204 ARG A O 1
ATOM 1570 N N . GLU A 1 205 ? -14.305 -8.089 -5.399 1.00 81.81 205 GLU A N 1
ATOM 1571 C CA . GLU A 1 205 ? -15.147 -9.296 -5.446 1.00 81.81 205 GLU A CA 1
ATOM 1572 C C . GLU A 1 205 ? -14.303 -10.577 -5.371 1.00 81.81 205 GLU A C 1
ATOM 1574 O O . GLU A 1 205 ? -14.598 -11.478 -4.590 1.00 81.81 205 GLU A O 1
ATOM 1579 N N . GLU A 1 206 ? -13.191 -10.618 -6.110 1.00 81.88 206 GLU A N 1
ATOM 1580 C CA . GLU A 1 206 ? -12.227 -11.725 -6.082 1.00 81.88 206 GLU A CA 1
ATOM 1581 C C . GLU A 1 206 ? -11.601 -11.901 -4.685 1.00 81.88 206 GLU A C 1
ATOM 1583 O O . GLU A 1 206 ? -11.403 -13.026 -4.219 1.00 81.88 206 GLU A O 1
ATOM 1588 N N . ALA A 1 207 ? -11.291 -10.797 -3.996 1.00 81.00 207 ALA A N 1
ATOM 1589 C CA . ALA A 1 207 ? -10.744 -10.818 -2.644 1.00 81.00 207 ALA A CA 1
ATOM 1590 C C . ALA A 1 207 ? -11.779 -11.302 -1.618 1.00 81.00 207 ALA A C 1
ATOM 1592 O O . ALA A 1 207 ? -11.441 -12.103 -0.745 1.00 81.00 207 ALA A O 1
ATOM 1593 N N . GLU A 1 208 ? -13.036 -10.864 -1.738 1.00 81.38 208 GLU A N 1
ATOM 1594 C CA . GLU A 1 208 ? -14.153 -11.334 -0.911 1.00 81.38 208 GLU A CA 1
ATOM 1595 C C . GLU A 1 208 ? -14.374 -12.847 -1.091 1.00 81.38 208 GLU A C 1
ATOM 1597 O O . GLU A 1 208 ? -14.465 -13.580 -0.100 1.00 81.38 208 GLU A O 1
ATOM 1602 N N . GLU A 1 209 ? -14.379 -13.339 -2.334 1.00 83.06 209 GLU A N 1
ATOM 1603 C CA . GLU A 1 209 ? -14.520 -14.767 -2.632 1.00 83.06 209 GLU A CA 1
ATOM 1604 C C . GLU A 1 209 ? -13.345 -15.583 -2.072 1.00 83.06 209 GLU A C 1
ATOM 1606 O O . GLU A 1 209 ? -13.544 -16.614 -1.417 1.00 83.06 209 GLU A O 1
ATOM 1611 N N . LEU A 1 210 ? -12.110 -15.120 -2.291 1.00 79.06 210 LEU A N 1
ATOM 1612 C CA . LEU A 1 210 ? -10.916 -15.810 -1.811 1.00 79.06 210 LEU A CA 1
ATOM 1613 C C . LEU A 1 210 ? -10.871 -15.844 -0.278 1.00 79.06 210 LEU A C 1
ATOM 1615 O O . LEU A 1 210 ? -10.564 -16.890 0.296 1.00 79.06 210 LEU A O 1
ATOM 1619 N N . ALA A 1 211 ? -11.244 -14.747 0.385 1.00 77.19 211 ALA A N 1
ATOM 1620 C CA . ALA A 1 211 ? -11.354 -14.696 1.837 1.00 77.19 211 ALA A CA 1
ATOM 1621 C C . ALA A 1 211 ? -12.440 -15.647 2.364 1.00 77.19 211 ALA A C 1
ATOM 1623 O O . ALA A 1 211 ? -12.201 -16.381 3.320 1.00 77.19 211 ALA A O 1
ATOM 1624 N N . ALA A 1 212 ? -13.605 -15.716 1.714 1.00 81.50 212 ALA A N 1
ATOM 1625 C CA . ALA A 1 212 ? -14.666 -16.648 2.098 1.00 81.50 212 ALA A CA 1
ATOM 1626 C C . ALA A 1 212 ? -14.250 -18.120 1.928 1.00 81.50 212 ALA A C 1
ATOM 1628 O O . ALA A 1 212 ? -14.634 -18.972 2.726 1.00 81.50 212 ALA A O 1
ATOM 1629 N N . ARG A 1 213 ? -13.448 -18.442 0.904 1.00 81.12 213 ARG A N 1
ATOM 1630 C CA . ARG A 1 213 ? -12.889 -19.793 0.709 1.00 81.12 213 ARG A CA 1
ATOM 1631 C C . ARG A 1 213 ? -11.879 -20.176 1.782 1.00 81.12 213 ARG A C 1
ATOM 1633 O O . ARG A 1 213 ? -11.773 -21.351 2.097 1.00 81.12 213 ARG A O 1
ATOM 1640 N N . VAL A 1 214 ? -11.130 -19.201 2.280 1.00 76.75 214 VAL A N 1
ATOM 1641 C CA . VAL A 1 214 ? -10.118 -19.374 3.324 1.00 76.75 214 VAL A CA 1
ATOM 1642 C C . VAL A 1 214 ? -10.744 -19.662 4.693 1.00 76.75 214 VAL A C 1
ATOM 1644 O O . VAL A 1 214 ? -10.138 -20.362 5.499 1.00 76.75 214 VAL A O 1
ATOM 1647 N N . GLU A 1 215 ? -11.940 -19.135 4.950 1.00 69.56 215 GLU A N 1
ATOM 1648 C CA . GLU A 1 215 ? -12.647 -19.275 6.232 1.00 69.56 215 GLU A CA 1
ATOM 1649 C C . GLU A 1 215 ? -13.491 -20.550 6.366 1.00 69.56 215 GLU A C 1
ATOM 1651 O O . GLU A 1 215 ? -13.960 -20.839 7.466 1.00 69.56 215 GLU A O 1
ATOM 1656 N N . ARG A 1 216 ? -13.705 -21.285 5.270 1.00 70.88 216 ARG A N 1
ATOM 1657 C CA . ARG A 1 216 ? -14.415 -22.572 5.254 1.00 70.88 216 ARG A CA 1
ATOM 1658 C C . ARG A 1 216 ? -13.461 -23.731 5.507 1.00 70.88 216 ARG A C 1
ATOM 1660 O O . ARG A 1 216 ? -13.878 -24.654 6.237 1.00 70.88 216 ARG A O 1
#